Protein AF-A0A9X7BT23-F1 (afdb_monomer_lite)

Structure (mmCIF, N/CA/C/O backbone):
data_AF-A0A9X7BT23-F1
#
_entry.id   AF-A0A9X7BT23-F1
#
loop_
_atom_site.group_PDB
_atom_site.id
_atom_site.type_symbol
_atom_site.label_atom_id
_atom_site.label_alt_id
_atom_site.label_comp_id
_atom_site.label_asym_id
_atom_site.label_entity_id
_atom_site.label_seq_id
_atom_site.pdbx_PDB_ins_code
_atom_site.Cartn_x
_atom_site.Cartn_y
_atom_site.Cartn_z
_atom_site.occupancy
_atom_site.B_iso_or_equiv
_atom_site.auth_seq_id
_atom_site.auth_comp_id
_atom_site.auth_asym_id
_atom_site.auth_atom_id
_atom_site.pdbx_PDB_model_num
ATOM 1 N N . MET A 1 1 ? -4.987 19.592 -14.191 1.00 50.28 1 MET A N 1
ATOM 2 C CA . MET A 1 1 ? -4.268 18.295 -14.163 1.00 50.28 1 MET A CA 1
ATOM 3 C C . MET A 1 1 ? -2.739 18.437 -14.297 1.00 50.28 1 MET A C 1
ATOM 5 O O . MET A 1 1 ? -2.036 17.762 -13.561 1.00 50.28 1 MET A O 1
ATOM 9 N N . SER A 1 2 ? -2.206 19.353 -15.127 1.00 64.88 2 SER A N 1
ATOM 10 C CA . SER A 1 2 ? -0.746 19.572 -15.299 1.00 64.88 2 SER A CA 1
ATOM 11 C C . SER A 1 2 ? 0.026 19.961 -14.020 1.00 64.88 2 SER A C 1
ATOM 13 O O . SER A 1 2 ? 1.156 19.519 -13.836 1.00 64.88 2 SER A O 1
ATOM 15 N N . ASN A 1 3 ? -0.564 20.761 -13.120 1.00 80.50 3 ASN A N 1
ATOM 16 C CA . ASN A 1 3 ? 0.135 21.240 -11.914 1.00 80.50 3 ASN A CA 1
ATOM 17 C C . ASN A 1 3 ? 0.248 20.178 -10.811 1.00 80.50 3 ASN A C 1
ATOM 19 O O . ASN A 1 3 ? 1.280 20.101 -10.156 1.00 80.50 3 ASN A O 1
ATOM 23 N N . ILE A 1 4 ? -0.783 19.340 -10.641 1.00 79.12 4 ILE A N 1
ATOM 24 C CA . ILE A 1 4 ? -0.775 18.242 -9.659 1.00 79.12 4 ILE A CA 1
ATOM 25 C C . ILE A 1 4 ? 0.308 17.233 -10.037 1.00 79.12 4 ILE A C 1
ATOM 27 O O . ILE A 1 4 ? 1.130 16.878 -9.206 1.00 79.12 4 ILE A O 1
ATOM 31 N N . LEU A 1 5 ? 0.371 16.834 -11.312 1.00 81.81 5 LEU A N 1
ATOM 32 C CA . LEU A 1 5 ? 1.382 15.885 -11.776 1.00 81.81 5 LEU A CA 1
ATOM 33 C C . LEU A 1 5 ? 2.809 16.400 -11.537 1.00 81.81 5 LEU A C 1
ATOM 35 O O . LEU A 1 5 ? 3.661 15.638 -11.090 1.00 81.81 5 LEU A O 1
ATOM 39 N N . LYS A 1 6 ? 3.058 17.686 -11.812 1.00 85.44 6 LYS A N 1
ATOM 40 C CA . LYS A 1 6 ? 4.362 18.308 -11.563 1.00 85.44 6 LYS A CA 1
ATOM 41 C C . LYS A 1 6 ? 4.698 18.329 -10.070 1.00 85.44 6 LYS A C 1
ATOM 43 O O . LYS A 1 6 ? 5.781 17.906 -9.699 1.00 85.44 6 LYS A O 1
ATOM 48 N N . MET A 1 7 ? 3.751 18.739 -9.226 1.00 87.94 7 MET A N 1
ATOM 49 C CA . MET A 1 7 ? 3.924 18.739 -7.771 1.00 87.94 7 MET A CA 1
ATOM 50 C C . MET A 1 7 ? 4.276 17.343 -7.244 1.00 87.94 7 MET A C 1
ATOM 52 O O . MET A 1 7 ? 5.243 17.203 -6.510 1.00 87.94 7 MET A O 1
ATOM 56 N N . VAL A 1 8 ? 3.547 16.306 -7.669 1.00 88.75 8 VAL A N 1
ATOM 57 C CA . VAL A 1 8 ? 3.817 14.916 -7.270 1.00 88.75 8 VAL A CA 1
ATOM 58 C C . VAL A 1 8 ? 5.215 14.472 -7.711 1.00 88.75 8 VAL A C 1
ATOM 60 O O . VAL A 1 8 ? 5.953 13.877 -6.928 1.00 88.75 8 VAL A O 1
ATOM 63 N N . GLN A 1 9 ? 5.603 14.781 -8.951 1.00 89.56 9 GLN A N 1
ATOM 64 C CA . GLN A 1 9 ? 6.936 14.464 -9.468 1.00 89.56 9 GLN A CA 1
ATOM 65 C C . GLN A 1 9 ? 8.043 15.162 -8.675 1.00 89.56 9 GLN A C 1
ATOM 67 O O . GLN A 1 9 ? 9.038 14.518 -8.346 1.00 89.56 9 GLN A O 1
ATOM 72 N N . ASP A 1 10 ? 7.857 16.440 -8.344 1.00 89.56 10 ASP A N 1
ATOM 73 C CA . ASP A 1 10 ? 8.813 17.226 -7.566 1.00 89.56 10 ASP A CA 1
ATOM 74 C C . ASP A 1 10 ? 8.913 16.700 -6.122 1.00 89.56 10 ASP A C 1
ATOM 76 O O . ASP A 1 10 ? 10.022 16.521 -5.614 1.00 89.56 10 ASP A O 1
ATOM 80 N N . THR A 1 11 ? 7.785 16.371 -5.476 1.00 90.81 11 THR A N 1
ATOM 81 C CA . THR A 1 11 ? 7.770 15.743 -4.143 1.00 90.81 11 THR A CA 1
ATOM 82 C C . THR A 1 11 ? 8.569 14.448 -4.157 1.00 90.81 11 THR A C 1
ATOM 84 O O . THR A 1 11 ? 9.466 14.270 -3.339 1.00 90.81 11 THR A O 1
ATOM 87 N N . ILE A 1 12 ? 8.304 13.555 -5.108 1.00 92.19 12 ILE A N 1
ATOM 88 C CA . ILE A 1 12 ? 8.973 12.254 -5.178 1.00 92.19 12 ILE A CA 1
ATOM 89 C C . ILE A 1 12 ? 10.462 12.418 -5.484 1.00 92.19 12 ILE A C 1
ATOM 91 O O . ILE A 1 12 ? 11.291 11.813 -4.811 1.00 92.19 12 ILE A O 1
ATOM 95 N N . ALA A 1 13 ? 10.825 13.253 -6.460 1.00 90.50 13 ALA A N 1
ATOM 96 C CA . ALA A 1 13 ? 12.215 13.428 -6.876 1.00 90.50 13 ALA A CA 1
ATOM 97 C C . ALA A 1 13 ? 13.128 13.928 -5.748 1.00 90.50 13 ALA A C 1
ATOM 99 O O . ALA A 1 13 ? 14.296 13.548 -5.710 1.00 90.50 13 ALA A O 1
ATOM 100 N N . ASN A 1 14 ? 12.593 14.742 -4.836 1.00 91.19 14 ASN A N 1
ATOM 101 C CA . ASN A 1 14 ? 13.350 15.328 -3.731 1.00 91.19 14 ASN A CA 1
ATOM 102 C C . ASN A 1 14 ? 13.302 14.500 -2.437 1.00 91.19 14 ASN A C 1
ATOM 104 O O . ASN A 1 14 ? 14.049 14.791 -1.507 1.00 91.19 14 ASN A O 1
ATOM 108 N N . SER A 1 15 ? 12.432 13.489 -2.369 1.00 94.25 15 SER A N 1
ATOM 109 C CA . SER A 1 15 ? 12.099 12.801 -1.114 1.00 94.25 15 SER A CA 1
ATOM 110 C C . SER A 1 15 ? 12.504 11.337 -1.074 1.00 94.25 15 SER A C 1
ATOM 112 O O . SER A 1 15 ? 12.352 10.715 -0.030 1.00 94.25 15 SER A O 1
ATOM 114 N N . ILE A 1 16 ? 12.988 10.756 -2.175 1.00 96.44 16 ILE A N 1
ATOM 115 C CA . ILE A 1 16 ? 13.307 9.325 -2.220 1.00 96.44 16 ILE A CA 1
ATOM 116 C C . ILE A 1 16 ? 14.810 9.063 -2.256 1.00 96.44 16 ILE A C 1
ATOM 118 O O . ILE A 1 16 ? 15.570 9.753 -2.935 1.00 96.44 16 ILE A O 1
ATOM 122 N N . ARG A 1 17 ? 15.228 7.982 -1.596 1.00 96.31 17 ARG A N 1
ATOM 123 C CA . ARG A 1 17 ? 16.512 7.318 -1.840 1.00 96.31 17 ARG A CA 1
ATOM 124 C C . ARG A 1 17 ? 16.258 5.994 -2.540 1.00 96.31 17 ARG A C 1
ATOM 126 O O . ARG A 1 17 ? 15.382 5.239 -2.132 1.00 96.31 17 ARG A O 1
ATOM 133 N N . VAL A 1 18 ? 17.037 5.705 -3.577 1.00 94.88 18 VAL A N 1
ATOM 134 C CA . VAL A 1 18 ? 16.941 4.450 -4.330 1.00 94.88 18 VAL A CA 1
ATOM 135 C C . VAL A 1 18 ? 18.210 3.641 -4.128 1.00 94.88 18 VAL A C 1
ATOM 137 O O . VAL A 1 18 ? 19.308 4.185 -4.242 1.00 94.88 18 VAL A O 1
ATOM 140 N N . GLU A 1 19 ? 18.048 2.352 -3.845 1.00 93.38 19 GLU A N 1
ATOM 141 C CA . GLU A 1 19 ? 19.133 1.382 -3.726 1.00 93.38 19 GLU A CA 1
ATOM 142 C C . GLU A 1 19 ? 18.841 0.159 -4.600 1.00 93.38 19 GLU A C 1
ATOM 144 O O . GLU A 1 19 ? 17.801 -0.488 -4.457 1.00 93.38 19 GLU A O 1
ATOM 149 N N . VAL A 1 20 ? 19.783 -0.205 -5.469 1.00 88.69 20 VAL A N 1
ATOM 150 C CA . VAL A 1 20 ? 19.729 -1.456 -6.237 1.00 88.69 20 VAL A CA 1
ATOM 151 C C . VAL A 1 20 ? 20.525 -2.527 -5.495 1.00 88.69 20 VAL A C 1
ATOM 153 O O . VAL A 1 20 ? 21.734 -2.392 -5.301 1.00 88.69 20 VAL A O 1
ATOM 156 N N . LYS A 1 21 ? 19.859 -3.597 -5.053 1.00 88.38 21 LYS A N 1
ATOM 157 C CA . LYS A 1 21 ? 20.527 -4.743 -4.419 1.00 88.38 21 LYS A CA 1
ATOM 158 C C . LYS A 1 21 ? 21.040 -5.722 -5.470 1.00 88.38 21 LYS A C 1
ATOM 160 O O . LYS A 1 21 ? 20.603 -5.732 -6.622 1.00 88.38 21 LYS A O 1
ATOM 165 N N . SER A 1 22 ? 21.959 -6.585 -5.041 1.00 84.44 22 SER A N 1
ATOM 166 C CA . SER A 1 22 ? 22.461 -7.677 -5.868 1.00 84.44 22 SER A CA 1
ATOM 167 C C . SER A 1 22 ? 21.312 -8.556 -6.383 1.00 84.44 22 SER A C 1
ATOM 169 O O . SER A 1 22 ? 20.337 -8.774 -5.655 1.00 84.44 22 SER A O 1
ATOM 171 N N . PRO A 1 23 ? 21.413 -9.081 -7.616 1.00 83.44 23 PRO A N 1
ATOM 172 C CA . PRO A 1 23 ? 20.347 -9.885 -8.191 1.00 83.44 23 PRO A CA 1
ATOM 173 C C . PRO A 1 23 ? 20.098 -11.161 -7.383 1.00 83.44 23 PRO A C 1
ATOM 175 O O . PRO A 1 23 ? 21.039 -11.814 -6.933 1.00 83.44 23 PRO A O 1
ATOM 178 N N . ILE A 1 24 ? 18.832 -11.552 -7.261 1.00 83.06 24 ILE A N 1
ATOM 179 C CA . ILE A 1 24 ? 18.401 -12.784 -6.596 1.00 83.06 24 ILE A CA 1
ATOM 180 C C . ILE A 1 24 ? 17.751 -13.728 -7.607 1.00 83.06 24 ILE A C 1
ATOM 182 O O . ILE A 1 24 ? 16.948 -13.309 -8.441 1.00 83.06 24 ILE A O 1
ATOM 186 N N . ASN A 1 25 ? 18.059 -15.020 -7.521 1.00 80.94 25 ASN A N 1
ATOM 187 C CA . ASN A 1 25 ? 17.392 -16.043 -8.323 1.00 80.94 25 ASN A CA 1
ATOM 188 C C . ASN A 1 25 ? 16.198 -16.603 -7.552 1.00 80.94 25 ASN A C 1
ATOM 190 O O . ASN A 1 25 ? 16.359 -17.185 -6.480 1.00 80.94 25 ASN A O 1
ATOM 194 N N . LYS A 1 26 ? 14.990 -16.440 -8.098 1.00 75.19 26 LYS A N 1
ATOM 195 C CA . LYS A 1 26 ? 13.755 -16.962 -7.500 1.00 75.19 26 LYS A CA 1
ATOM 196 C C . LYS A 1 26 ? 12.854 -17.537 -8.583 1.00 75.19 26 LYS A C 1
ATOM 198 O O . LYS A 1 26 ? 12.515 -16.844 -9.539 1.00 75.19 26 LYS A O 1
ATOM 203 N N . ASN A 1 27 ? 12.436 -18.791 -8.412 1.00 75.81 27 ASN A N 1
ATOM 204 C CA . ASN A 1 27 ? 11.601 -19.528 -9.371 1.00 75.81 27 ASN A CA 1
ATOM 205 C C . ASN A 1 27 ? 12.205 -19.563 -10.789 1.00 75.81 27 ASN A C 1
ATOM 207 O O . ASN A 1 27 ? 11.504 -19.323 -11.769 1.00 75.81 27 ASN A O 1
ATOM 211 N N . GLY A 1 28 ? 13.521 -19.785 -10.887 1.00 73.38 28 GLY A N 1
ATOM 212 C CA . GLY A 1 28 ? 14.238 -19.850 -12.167 1.00 73.38 28 GLY A CA 1
ATOM 213 C C . GLY A 1 28 ? 14.401 -18.510 -12.891 1.00 73.38 28 GLY A C 1
ATOM 214 O O . GLY A 1 28 ? 14.890 -18.496 -14.013 1.00 73.38 28 GLY A O 1
ATOM 215 N N . LYS A 1 29 ? 14.007 -17.388 -12.272 1.00 74.56 29 LYS A N 1
ATOM 216 C CA . LYS A 1 29 ? 14.138 -16.046 -12.846 1.00 74.56 29 LYS A CA 1
ATOM 217 C C . LYS A 1 29 ? 15.048 -15.173 -11.993 1.00 74.56 29 LYS A C 1
ATOM 219 O O . LYS A 1 29 ? 14.913 -15.145 -10.765 1.00 74.56 29 LYS A O 1
ATOM 224 N N . GLN A 1 30 ? 15.932 -14.434 -12.657 1.00 77.69 30 GLN A N 1
ATOM 225 C CA . GLN A 1 30 ? 16.786 -13.439 -12.024 1.00 77.69 30 GLN A CA 1
ATOM 226 C C . GLN A 1 30 ? 15.988 -12.153 -11.786 1.00 77.69 30 GLN A C 1
ATOM 228 O O . GLN A 1 30 ? 15.385 -11.594 -12.706 1.00 77.69 30 GLN A O 1
ATOM 233 N N . ARG A 1 31 ? 15.964 -11.707 -10.532 1.00 82.06 31 ARG A N 1
ATOM 234 C CA . ARG A 1 31 ? 15.261 -10.509 -10.065 1.00 82.06 31 ARG A CA 1
ATOM 235 C C . ARG A 1 31 ? 16.258 -9.508 -9.513 1.00 82.06 31 ARG A C 1
ATOM 237 O O . ARG A 1 31 ? 17.233 -9.914 -8.892 1.00 82.06 31 ARG A O 1
ATOM 244 N N . TYR A 1 32 ? 15.986 -8.223 -9.685 1.00 84.38 32 TYR A N 1
ATOM 245 C CA . TYR A 1 32 ? 16.864 -7.142 -9.235 1.00 84.38 32 TYR A CA 1
ATOM 246 C C . TYR A 1 32 ? 16.120 -6.298 -8.204 1.00 84.38 32 TYR A C 1
ATOM 248 O O . TYR A 1 32 ? 15.339 -5.442 -8.604 1.00 84.38 32 TYR A O 1
ATOM 256 N N . PRO A 1 33 ? 16.285 -6.538 -6.895 1.00 89.12 33 PRO A N 1
ATOM 257 C CA . PRO A 1 33 ? 15.543 -5.781 -5.896 1.00 89.12 33 PRO A CA 1
ATOM 258 C C . PRO A 1 33 ? 15.925 -4.297 -5.947 1.00 89.12 33 PRO A C 1
ATOM 260 O O . PRO A 1 33 ? 17.093 -3.946 -5.776 1.00 89.12 33 PRO A O 1
ATOM 263 N N . VAL A 1 34 ? 14.936 -3.436 -6.177 1.00 90.31 34 VAL A N 1
ATOM 264 C CA . VAL A 1 34 ? 15.069 -1.975 -6.143 1.00 90.31 34 VAL A CA 1
ATOM 265 C C . VAL A 1 34 ? 14.309 -1.476 -4.924 1.00 90.31 34 VAL A C 1
ATOM 267 O O . VAL A 1 34 ? 13.083 -1.572 -4.875 1.00 90.31 34 VAL A O 1
ATOM 270 N N . ILE A 1 35 ? 15.041 -0.971 -3.937 1.00 94.12 35 ILE A N 1
ATOM 271 C CA . ILE A 1 35 ? 14.491 -0.419 -2.699 1.00 94.12 35 ILE A CA 1
ATOM 272 C C . ILE A 1 35 ? 14.337 1.087 -2.867 1.00 94.12 35 ILE A C 1
ATOM 274 O O . ILE A 1 35 ? 15.275 1.763 -3.288 1.00 94.12 35 ILE A O 1
ATOM 278 N N . VAL A 1 36 ? 13.159 1.605 -2.531 1.00 95.69 36 VAL A N 1
ATOM 279 C CA . VAL A 1 36 ? 12.832 3.029 -2.591 1.00 95.69 36 VAL A CA 1
ATOM 280 C C . VAL A 1 36 ? 12.399 3.476 -1.207 1.00 95.69 36 VAL A C 1
ATOM 282 O O . VAL A 1 36 ? 11.316 3.118 -0.749 1.00 95.69 36 VAL A O 1
ATOM 285 N N . THR A 1 37 ? 13.267 4.224 -0.539 1.00 97.69 37 THR A N 1
ATOM 286 C CA . THR A 1 37 ? 13.081 4.703 0.831 1.00 97.69 37 THR A CA 1
ATOM 287 C C . THR A 1 37 ? 12.584 6.137 0.830 1.00 97.69 37 THR A C 1
ATOM 289 O O . THR A 1 37 ? 13.130 6.978 0.116 1.00 97.69 37 THR A O 1
ATOM 292 N N . ASP A 1 38 ? 11.584 6.417 1.657 1.00 97.62 38 ASP A N 1
ATOM 293 C CA . ASP A 1 38 ? 11.143 7.771 1.954 1.00 97.62 38 ASP A CA 1
ATOM 294 C C . ASP A 1 38 ? 12.120 8.466 2.917 1.00 97.62 38 ASP A C 1
ATOM 296 O O . ASP A 1 38 ? 12.329 8.031 4.050 1.00 97.62 38 ASP A O 1
ATOM 300 N N . MET A 1 39 ? 12.711 9.561 2.449 1.00 96.31 39 MET A N 1
ATOM 301 C CA . MET A 1 39 ? 13.640 10.431 3.168 1.00 96.31 39 MET A CA 1
ATOM 302 C C . MET A 1 39 ? 13.015 11.793 3.515 1.00 96.31 39 MET A C 1
ATOM 304 O O . MET A 1 39 ? 13.701 12.651 4.073 1.00 96.31 39 MET A O 1
ATOM 308 N N . SER A 1 40 ? 11.743 12.024 3.174 1.00 94.25 40 SER A N 1
ATOM 309 C CA . SER A 1 40 ? 11.039 13.262 3.520 1.00 94.25 40 SER A CA 1
ATOM 310 C C . SER A 1 40 ? 10.844 13.396 5.036 1.00 94.25 40 SER A C 1
ATOM 312 O O . SER A 1 40 ? 10.817 12.393 5.759 1.00 94.25 40 SER A O 1
ATOM 314 N N . PRO A 1 41 ? 10.648 14.623 5.550 1.00 92.88 41 PRO A N 1
ATOM 315 C CA . PRO A 1 41 ? 10.188 14.852 6.917 1.00 92.88 41 PRO A CA 1
ATOM 316 C C . PRO A 1 41 ? 8.672 14.582 7.046 1.00 92.88 41 PRO A C 1
ATOM 318 O O . PRO A 1 41 ? 7.917 15.455 7.466 1.00 92.88 41 PRO A O 1
ATOM 321 N N . SER A 1 42 ? 8.218 13.388 6.649 1.00 94.50 42 SER A N 1
ATOM 322 C CA . SER A 1 42 ? 6.8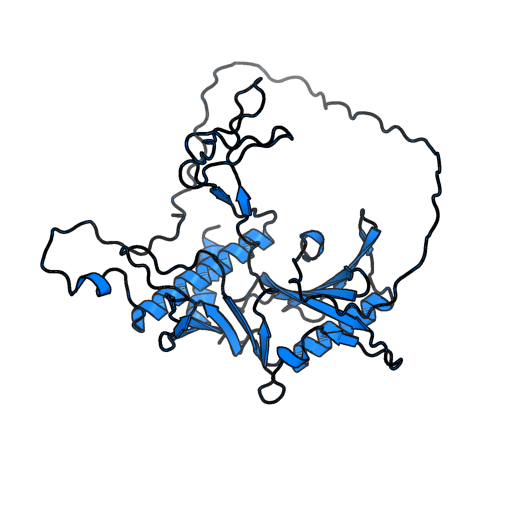05 12.978 6.644 1.00 94.50 42 SER A CA 1
ATOM 323 C C . SER A 1 42 ? 6.502 11.895 7.690 1.00 94.50 42 SER A C 1
ATOM 325 O O . SER A 1 42 ? 7.399 11.356 8.350 1.00 94.50 42 SER A O 1
ATOM 327 N N . PHE A 1 43 ? 5.225 11.537 7.839 1.00 94.56 43 PHE A N 1
ATOM 328 C CA . PHE A 1 43 ? 4.797 10.393 8.649 1.00 94.56 43 PHE A CA 1
ATOM 329 C C . PHE A 1 43 ? 5.472 9.080 8.221 1.00 94.56 43 PHE A C 1
ATOM 331 O O . PHE A 1 43 ? 5.861 8.280 9.070 1.00 94.56 43 PHE A O 1
ATOM 338 N N . THR A 1 44 ? 5.683 8.886 6.919 1.00 96.56 44 THR A N 1
ATOM 339 C CA . THR A 1 44 ? 6.288 7.670 6.360 1.00 96.56 44 THR A CA 1
ATOM 340 C C . THR A 1 44 ? 7.812 7.733 6.277 1.00 96.56 44 THR A C 1
ATOM 342 O O . THR A 1 44 ? 8.427 6.861 5.670 1.00 96.56 44 THR A O 1
ATOM 345 N N . SER A 1 45 ? 8.450 8.728 6.901 1.00 96.38 45 SER A N 1
ATOM 346 C CA . SER A 1 45 ? 9.908 8.848 6.900 1.00 96.38 45 SER A CA 1
ATOM 347 C C . SER A 1 45 ? 10.578 7.566 7.410 1.00 96.38 45 SER A C 1
ATOM 349 O O . SER A 1 45 ? 10.240 7.055 8.488 1.00 96.38 45 SER A O 1
ATOM 351 N N . GLY A 1 46 ? 11.520 7.046 6.621 1.00 95.75 46 GLY A N 1
ATOM 352 C CA . GLY A 1 46 ? 12.225 5.787 6.855 1.00 95.75 46 GLY A CA 1
ATOM 353 C C . GLY A 1 46 ? 11.512 4.538 6.327 1.00 95.75 46 GLY A C 1
ATOM 354 O O . GLY A 1 46 ? 12.119 3.468 6.302 1.00 95.75 46 GLY A O 1
ATOM 355 N N . TRP A 1 47 ? 10.257 4.643 5.880 1.00 97.56 47 TRP A N 1
ATOM 356 C CA . TRP A 1 47 ? 9.563 3.534 5.226 1.00 97.56 47 TRP A CA 1
ATOM 357 C C . TRP A 1 47 ? 10.178 3.283 3.854 1.00 97.56 47 TRP A C 1
ATOM 359 O O . TRP A 1 47 ? 10.712 4.195 3.218 1.00 97.56 47 TRP A O 1
ATOM 369 N N . PHE A 1 48 ? 10.075 2.056 3.357 1.00 96.81 48 PHE A N 1
ATOM 370 C CA . PHE A 1 48 ? 10.518 1.761 2.002 1.00 96.81 48 PHE A CA 1
ATOM 371 C C . PHE A 1 48 ? 9.639 0.744 1.297 1.00 96.81 48 PHE A C 1
ATOM 373 O O . PHE A 1 48 ? 9.142 -0.203 1.901 1.00 96.81 48 PHE A O 1
ATOM 380 N N . VAL A 1 49 ? 9.500 0.922 -0.013 1.00 94.69 49 VAL A N 1
ATOM 381 C CA . VAL A 1 49 ? 8.904 -0.075 -0.902 1.00 94.69 49 VAL A CA 1
ATOM 382 C C . VAL A 1 49 ? 10.001 -0.793 -1.678 1.00 94.69 49 VAL A C 1
ATOM 384 O O . VAL A 1 49 ? 11.029 -0.202 -2.013 1.00 94.69 49 VAL A O 1
ATOM 387 N N . GLN A 1 50 ? 9.792 -2.070 -1.977 1.00 92.12 50 GLN A N 1
ATOM 388 C CA . GLN A 1 50 ? 10.693 -2.858 -2.809 1.00 92.12 50 GLN A CA 1
ATOM 389 C C . GLN A 1 50 ? 9.988 -3.302 -4.088 1.00 92.12 50 GLN A C 1
ATOM 391 O O . GLN A 1 50 ? 8.946 -3.962 -4.059 1.00 92.12 50 GLN A O 1
ATOM 396 N N . TYR A 1 51 ? 10.613 -2.997 -5.220 1.00 88.00 51 TYR A N 1
ATOM 397 C CA . TYR A 1 51 ? 10.269 -3.546 -6.525 1.00 88.00 51 TYR A CA 1
ATOM 398 C C . TYR A 1 51 ? 11.206 -4.712 -6.849 1.00 88.00 51 TYR A C 1
ATOM 400 O O . TYR A 1 51 ? 12.387 -4.675 -6.509 1.00 88.00 51 TYR A O 1
ATOM 408 N N . ASN A 1 52 ? 10.701 -5.746 -7.525 1.00 84.88 52 ASN A N 1
ATOM 409 C CA . ASN A 1 52 ? 11.496 -6.910 -7.935 1.00 84.88 52 ASN A CA 1
ATOM 410 C C . ASN A 1 52 ? 11.431 -7.144 -9.455 1.00 84.88 52 ASN A C 1
ATOM 412 O O . ASN A 1 52 ? 10.971 -8.213 -9.879 1.00 84.88 52 ASN A O 1
ATOM 416 N N . PRO A 1 53 ? 11.891 -6.179 -10.279 1.00 78.62 53 PRO A N 1
ATOM 417 C CA . PRO A 1 53 ? 11.981 -6.337 -11.728 1.00 78.62 53 PRO A CA 1
ATOM 418 C C . PRO A 1 53 ? 12.725 -7.621 -12.109 1.00 78.62 53 PRO A C 1
ATOM 420 O O . PRO A 1 53 ? 13.696 -8.022 -11.463 1.00 78.62 53 PRO A O 1
ATOM 423 N N . VAL A 1 54 ? 12.265 -8.257 -13.182 1.00 73.88 54 VAL A N 1
ATOM 424 C CA . VAL A 1 54 ? 12.791 -9.522 -13.707 1.00 73.88 54 VAL A CA 1
ATOM 425 C C . VAL A 1 54 ? 13.523 -9.260 -15.022 1.00 73.88 54 VAL A C 1
ATOM 427 O O . VAL A 1 54 ? 13.005 -8.524 -15.860 1.00 73.88 54 VAL A O 1
ATOM 430 N N . ALA A 1 55 ? 14.686 -9.883 -15.234 1.00 61.38 55 ALA A N 1
ATOM 431 C CA . ALA A 1 55 ? 15.301 -9.930 -16.564 1.00 61.38 55 ALA A CA 1
ATOM 432 C C . ALA A 1 55 ? 14.441 -10.792 -17.507 1.00 61.38 55 ALA A C 1
ATOM 434 O O . ALA A 1 55 ? 14.154 -11.946 -17.193 1.00 61.38 55 ALA A O 1
ATOM 435 N N . MET A 1 56 ? 14.002 -10.231 -18.637 1.00 59.81 56 MET A N 1
ATOM 436 C CA . MET A 1 56 ? 13.324 -10.989 -19.696 1.00 59.81 56 MET A CA 1
ATOM 437 C C . MET A 1 56 ? 14.320 -11.484 -20.749 1.00 59.81 56 MET A C 1
ATOM 439 O O . MET A 1 56 ? 15.291 -10.796 -21.055 1.00 59.81 56 MET A O 1
ATOM 443 N N . ASP A 1 57 ? 14.011 -12.628 -21.362 1.00 50.84 57 ASP A N 1
ATOM 444 C CA . ASP A 1 57 ? 14.837 -13.281 -22.389 1.00 50.84 57 ASP A CA 1
ATOM 445 C C . ASP A 1 57 ? 14.775 -12.601 -23.778 1.00 50.84 57 ASP A C 1
ATOM 447 O O . ASP A 1 57 ? 15.547 -12.941 -24.668 1.00 50.84 57 ASP A O 1
ATOM 451 N N . ASN A 1 58 ? 13.864 -11.643 -24.003 1.00 51.00 58 ASN A N 1
ATOM 452 C CA . ASN A 1 58 ? 13.513 -11.123 -25.338 1.00 51.00 58 ASN A CA 1
ATOM 453 C C . ASN A 1 58 ? 13.704 -9.600 -25.519 1.00 51.00 58 ASN A C 1
ATOM 455 O O . ASN A 1 58 ? 13.056 -8.979 -26.363 1.00 51.00 58 ASN A O 1
ATOM 459 N N . GLY A 1 59 ? 14.581 -8.974 -24.730 1.00 47.00 59 GLY A N 1
ATOM 460 C CA . GLY A 1 59 ? 15.043 -7.601 -24.983 1.00 47.00 59 GLY A CA 1
ATOM 461 C C . GLY A 1 59 ? 14.034 -6.473 -24.720 1.00 47.00 59 GLY A C 1
ATOM 462 O O . GLY A 1 59 ? 14.380 -5.311 -24.929 1.00 47.00 59 GLY A O 1
ATOM 463 N N . THR A 1 60 ? 12.820 -6.751 -24.221 1.00 48.22 60 THR A N 1
ATOM 464 C CA . THR A 1 60 ? 11.834 -5.697 -23.910 1.00 48.22 60 THR A CA 1
ATOM 465 C C . THR A 1 60 ? 11.169 -5.877 -22.537 1.00 48.22 60 THR A C 1
ATOM 467 O O . THR A 1 60 ? 10.401 -6.802 -22.322 1.00 48.22 60 THR A O 1
ATOM 470 N N . ARG A 1 61 ? 11.433 -4.891 -21.661 1.00 53.44 61 ARG A N 1
ATOM 471 C CA . ARG A 1 61 ? 10.904 -4.570 -20.310 1.00 53.44 61 ARG A CA 1
ATOM 472 C C . ARG A 1 61 ? 11.180 -5.504 -19.117 1.00 53.44 61 ARG A C 1
ATOM 474 O O . ARG A 1 61 ? 10.731 -6.635 -19.022 1.00 53.44 61 ARG A O 1
ATOM 481 N N . LEU A 1 62 ? 11.795 -4.870 -18.114 1.00 56.19 62 LEU A N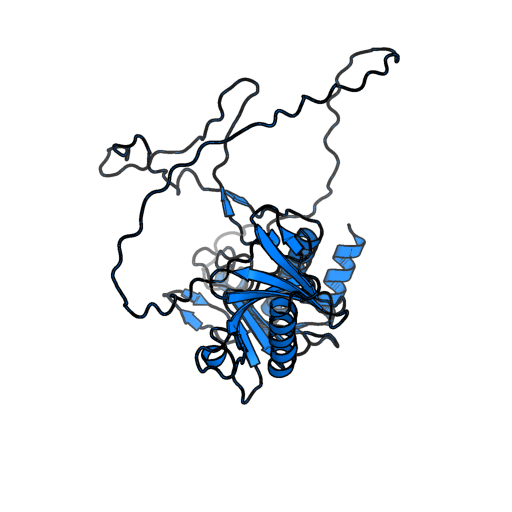 1
ATOM 482 C CA . LEU A 1 62 ? 12.070 -5.301 -16.741 1.00 56.19 62 LEU A CA 1
ATOM 483 C C . LEU A 1 62 ? 10.823 -5.258 -15.835 1.00 56.19 62 LEU A C 1
ATOM 485 O O . LEU A 1 62 ? 10.798 -4.515 -14.854 1.00 56.19 62 LEU A O 1
ATOM 489 N N . TYR A 1 63 ? 9.763 -5.997 -16.160 1.00 54.62 63 TYR A N 1
ATOM 490 C CA . TYR A 1 63 ? 8.547 -5.964 -15.343 1.00 54.62 63 TYR A CA 1
ATOM 491 C C . TYR A 1 63 ? 7.993 -7.365 -15.069 1.00 54.62 63 TYR A C 1
ATOM 493 O O . TYR A 1 63 ? 7.664 -8.094 -16.005 1.00 54.62 63 TYR A O 1
ATOM 501 N N . ASP A 1 64 ? 7.897 -7.761 -13.793 1.00 42.97 64 ASP A N 1
ATOM 502 C CA . ASP A 1 64 ? 6.993 -8.851 -13.421 1.00 42.97 64 ASP A CA 1
ATOM 503 C C . ASP A 1 64 ? 5.573 -8.278 -13.426 1.00 42.97 64 ASP A C 1
ATOM 505 O O . ASP A 1 64 ? 5.370 -7.155 -13.009 1.00 42.97 64 ASP A O 1
ATOM 509 N N . GLY A 1 65 ? 4.594 -8.953 -14.025 1.00 41.09 65 GLY A N 1
ATOM 510 C CA . GLY A 1 65 ? 3.320 -8.333 -14.431 1.00 41.09 65 GLY A CA 1
ATOM 511 C C . GLY A 1 65 ? 2.449 -7.650 -13.354 1.00 41.09 65 GLY A C 1
ATOM 512 O O . GLY A 1 65 ? 1.341 -7.239 -13.684 1.00 41.09 65 GLY A O 1
ATOM 513 N N . SER A 1 66 ? 2.881 -7.525 -12.097 1.00 50.41 66 SER A N 1
ATOM 514 C CA . SER A 1 66 ? 2.210 -6.729 -11.064 1.00 50.41 66 SER A CA 1
ATOM 515 C C . SER A 1 66 ? 2.676 -5.284 -11.134 1.00 50.41 66 SER A C 1
ATOM 517 O O . SER A 1 66 ? 3.774 -5.006 -10.679 1.00 50.41 66 SER A O 1
ATOM 519 N N . GLU A 1 67 ? 1.882 -4.369 -11.705 1.00 61.28 67 GLU A N 1
ATOM 520 C CA . GLU A 1 67 ? 2.168 -2.919 -11.872 1.00 61.28 67 GLU A CA 1
ATOM 521 C C . GLU A 1 67 ? 2.330 -2.110 -10.564 1.00 61.28 67 GLU A C 1
ATOM 523 O O . GLU A 1 67 ? 2.173 -0.893 -10.560 1.00 61.28 67 GLU A O 1
ATOM 528 N N . SER A 1 68 ? 2.664 -2.793 -9.467 1.00 72.00 68 SER A N 1
ATOM 529 C CA . SER A 1 68 ? 2.797 -2.291 -8.106 1.00 72.00 68 SER A CA 1
ATOM 530 C C . SER A 1 68 ? 4.104 -2.760 -7.454 1.00 72.00 68 SER A C 1
ATOM 532 O O . SER A 1 68 ? 4.798 -3.655 -7.945 1.00 72.00 68 SER A O 1
ATOM 534 N N . PHE A 1 69 ? 4.438 -2.178 -6.302 1.00 85.06 69 PHE A N 1
ATOM 535 C CA . PHE A 1 69 ? 5.523 -2.684 -5.458 1.00 85.06 69 PHE A CA 1
ATOM 536 C C . PHE A 1 69 ? 5.212 -4.100 -4.937 1.00 85.06 69 PHE A C 1
ATOM 538 O O . PHE A 1 69 ? 4.053 -4.510 -4.852 1.00 85.06 69 PHE A O 1
ATOM 545 N N . SER A 1 70 ? 6.254 -4.867 -4.604 1.00 84.56 70 SER A N 1
ATOM 546 C CA . SER A 1 70 ? 6.112 -6.242 -4.099 1.00 84.56 70 SER A CA 1
ATOM 547 C C . SER A 1 70 ? 6.078 -6.328 -2.576 1.00 84.56 70 SER A C 1
ATOM 549 O O . SER A 1 70 ? 5.645 -7.336 -2.025 1.00 84.56 70 SER A O 1
ATOM 551 N N . GLU A 1 71 ? 6.645 -5.334 -1.902 1.00 90.44 71 GLU A N 1
ATOM 552 C CA . GLU A 1 71 ? 6.815 -5.321 -0.457 1.00 90.44 71 GLU A CA 1
ATOM 553 C C . GLU A 1 71 ? 6.911 -3.881 0.044 1.00 90.44 71 GLU A C 1
ATOM 555 O O . GLU A 1 71 ? 7.489 -3.025 -0.628 1.00 90.44 71 GLU A O 1
ATOM 560 N N . LEU A 1 72 ? 6.359 -3.642 1.226 1.00 94.88 72 LEU A N 1
ATOM 561 C CA . LEU A 1 72 ? 6.447 -2.416 1.998 1.00 94.88 72 LEU A CA 1
ATOM 562 C C . LEU A 1 72 ? 7.064 -2.742 3.360 1.00 94.88 72 LEU A C 1
ATOM 564 O O . LEU A 1 72 ? 6.647 -3.681 4.033 1.00 94.88 72 LEU A O 1
ATOM 568 N N . ASN A 1 73 ? 8.021 -1.931 3.787 1.00 96.69 73 ASN A N 1
ATOM 569 C CA . ASN A 1 73 ? 8.578 -1.968 5.128 1.00 96.69 73 ASN A CA 1
ATOM 570 C C . ASN A 1 73 ? 8.252 -0.659 5.844 1.00 96.69 73 ASN A C 1
ATOM 572 O O . ASN A 1 73 ? 8.566 0.430 5.360 1.00 96.69 73 ASN A O 1
ATOM 576 N N . ILE A 1 74 ? 7.607 -0.796 6.996 1.00 96.88 74 ILE A N 1
ATOM 577 C CA . ILE A 1 74 ? 7.118 0.280 7.848 1.00 96.88 74 ILE A CA 1
ATOM 578 C C . ILE A 1 74 ? 8.083 0.420 9.017 1.00 96.88 74 ILE A C 1
ATOM 580 O O . ILE A 1 74 ? 8.154 -0.467 9.866 1.00 96.88 74 ILE A O 1
ATOM 584 N N . ALA A 1 75 ? 8.821 1.525 9.060 1.00 95.75 75 ALA A N 1
ATOM 585 C CA . ALA A 1 75 ? 9.657 1.868 10.205 1.00 95.75 75 ALA A CA 1
ATOM 586 C C . ALA A 1 75 ? 8.807 2.460 11.340 1.00 95.75 75 ALA A C 1
ATOM 588 O O . ALA A 1 75 ? 7.780 3.092 11.073 1.00 95.75 75 ALA A O 1
ATOM 589 N N . ARG A 1 76 ? 9.279 2.318 12.587 1.00 93.62 76 ARG A N 1
ATOM 590 C CA . ARG A 1 76 ? 8.606 2.811 13.806 1.00 93.62 76 ARG A CA 1
ATOM 591 C C . ARG A 1 76 ? 7.203 2.219 13.973 1.00 93.62 76 ARG A C 1
ATOM 593 O O . ARG A 1 76 ? 6.235 2.921 14.270 1.00 93.62 76 ARG A O 1
ATOM 600 N N . PHE A 1 77 ? 7.071 0.918 13.710 1.00 95.12 77 PHE A N 1
ATOM 601 C CA . PHE A 1 77 ? 5.764 0.264 13.684 1.00 95.12 77 PHE A CA 1
ATOM 602 C C . PHE A 1 77 ? 5.066 0.256 15.049 1.00 95.12 77 PHE A C 1
ATOM 604 O O . PHE A 1 77 ? 3.838 0.291 15.087 1.00 95.12 77 PHE A O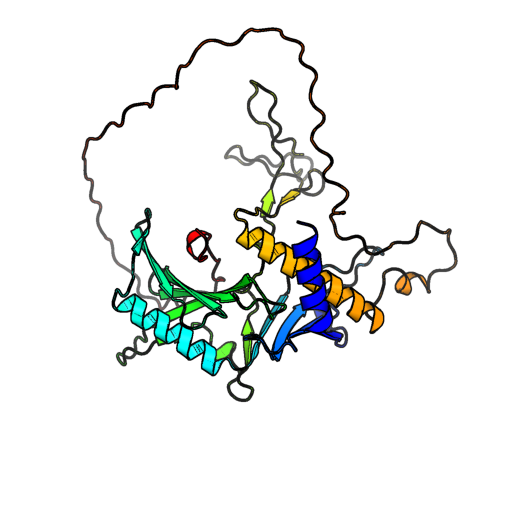 1
ATOM 611 N N . SER A 1 78 ? 5.809 0.274 16.158 1.00 92.69 78 SER A N 1
ATOM 612 C CA . SER A 1 78 ? 5.246 0.372 17.510 1.00 92.69 78 SER A CA 1
ATOM 613 C C . SER A 1 78 ? 4.287 1.561 17.679 1.00 92.69 78 SER A C 1
ATOM 615 O O . SER A 1 78 ? 3.213 1.411 18.266 1.00 92.69 78 SER A O 1
ATOM 617 N N . GLU A 1 79 ? 4.630 2.726 17.120 1.00 90.88 79 GLU A N 1
ATOM 618 C CA . GLU A 1 79 ? 3.787 3.926 17.147 1.00 90.88 79 GLU A CA 1
ATOM 619 C C . GLU A 1 79 ? 2.500 3.703 16.347 1.00 90.88 79 GLU A C 1
ATOM 621 O O . GLU A 1 79 ? 1.398 3.944 16.847 1.00 90.88 79 GLU A O 1
ATOM 626 N N . LEU A 1 80 ? 2.627 3.172 15.126 1.00 92.69 80 LEU A N 1
ATOM 627 C CA . LEU A 1 80 ? 1.485 2.876 14.264 1.00 92.69 80 LEU A CA 1
ATOM 628 C C . LEU A 1 80 ? 0.549 1.839 14.899 1.00 92.69 80 LEU A C 1
ATOM 630 O O . LEU A 1 80 ? -0.669 2.015 14.887 1.00 92.69 80 LEU A O 1
ATOM 634 N N . GLN A 1 81 ? 1.101 0.781 15.493 1.00 93.19 81 GLN A N 1
ATOM 635 C CA . GLN A 1 81 ? 0.327 -0.261 16.157 1.00 93.19 81 GLN A CA 1
ATOM 636 C C . GLN A 1 81 ? -0.591 0.311 17.241 1.00 93.19 81 GLN A C 1
ATOM 638 O O . GLN A 1 81 ? -1.744 -0.114 17.340 1.00 93.19 81 GLN A O 1
ATOM 643 N N . ASN A 1 82 ? -0.116 1.278 18.031 1.00 91.69 82 ASN A N 1
ATOM 644 C CA . ASN A 1 82 ? -0.933 1.898 19.073 1.00 91.69 82 ASN A CA 1
ATOM 645 C C . ASN A 1 82 ? -2.153 2.611 18.480 1.00 91.69 82 ASN A C 1
ATOM 647 O O . ASN A 1 82 ? -3.259 2.447 18.998 1.00 91.69 82 ASN A O 1
ATOM 651 N N . PHE A 1 83 ? -1.992 3.336 17.369 1.00 94.31 83 PHE A N 1
ATOM 652 C CA . PHE A 1 83 ? -3.118 3.964 16.673 1.00 94.31 83 PHE A CA 1
ATOM 653 C C . PHE A 1 83 ? -4.113 2.930 16.134 1.00 94.31 83 PHE A C 1
ATOM 655 O O . PHE A 1 83 ? -5.319 3.081 16.327 1.00 94.31 83 PHE A O 1
ATOM 662 N N . LEU A 1 84 ? -3.616 1.855 15.515 1.00 94.56 84 LEU A N 1
ATOM 663 C CA . LEU A 1 84 ? -4.443 0.782 14.955 1.00 94.56 84 LEU A CA 1
ATOM 664 C C . LEU A 1 84 ? -5.287 0.084 16.034 1.00 94.56 84 LEU A C 1
ATOM 666 O O . LEU A 1 84 ? -6.498 -0.077 15.879 1.00 94.56 84 LEU A O 1
ATOM 670 N N . VAL A 1 85 ? -4.660 -0.300 17.148 1.00 92.31 85 VAL A N 1
ATOM 671 C CA . VAL A 1 85 ? -5.339 -0.969 18.267 1.00 92.31 85 VAL A CA 1
ATOM 672 C C . VAL A 1 85 ? -6.329 -0.030 18.957 1.00 92.31 85 VAL A C 1
ATOM 674 O O . VAL A 1 85 ? -7.446 -0.438 19.271 1.00 92.31 85 VAL A O 1
ATOM 677 N N . THR A 1 86 ? -5.960 1.237 19.141 1.00 92.06 86 THR A N 1
ATOM 678 C CA . THR A 1 86 ? -6.840 2.245 19.747 1.00 92.06 86 THR A CA 1
ATOM 679 C C . THR A 1 86 ? -8.085 2.490 18.891 1.00 92.06 86 THR A C 1
ATOM 681 O O . THR A 1 86 ? -9.193 2.565 19.418 1.00 92.06 86 THR A O 1
ATOM 684 N N . ALA A 1 87 ? -7.933 2.547 17.566 1.00 93.56 87 ALA A N 1
ATOM 685 C CA . ALA A 1 87 ? -9.057 2.663 16.641 1.00 93.56 87 ALA A CA 1
ATOM 686 C C . ALA A 1 87 ? -10.006 1.455 16.728 1.00 93.56 87 ALA A C 1
ATOM 688 O O . ALA A 1 87 ? -11.222 1.635 16.796 1.00 93.56 87 ALA A O 1
ATOM 689 N N . ALA A 1 88 ? -9.471 0.231 16.796 1.00 92.56 88 ALA A N 1
ATOM 690 C CA . ALA A 1 88 ? -10.288 -0.967 17.001 1.00 92.56 88 ALA A CA 1
ATOM 691 C C . ALA A 1 88 ? -11.012 -0.962 18.355 1.00 92.56 88 ALA A C 1
ATOM 693 O O . ALA A 1 88 ? -12.182 -1.340 18.426 1.00 92.56 88 ALA A O 1
ATOM 694 N N . TYR A 1 89 ? -10.354 -0.482 19.414 1.00 91.75 89 TYR A N 1
ATOM 695 C CA . TYR A 1 89 ? -10.987 -0.311 20.717 1.00 91.75 89 TYR A CA 1
ATOM 696 C C . TYR A 1 89 ? -12.175 0.658 20.635 1.00 91.75 89 TYR A C 1
ATOM 698 O O . TYR A 1 89 ? -13.289 0.262 20.970 1.00 91.75 89 TYR A O 1
ATOM 706 N N . TYR A 1 90 ? -11.994 1.882 20.130 1.00 92.50 90 TYR A N 1
ATOM 707 C CA . TYR A 1 90 ? -13.093 2.852 20.018 1.00 92.50 90 TYR A CA 1
ATOM 708 C C . TYR A 1 90 ? -14.247 2.354 19.145 1.00 92.50 90 TYR A C 1
ATOM 710 O O . TYR A 1 90 ? -15.413 2.550 19.499 1.00 92.50 90 TYR A O 1
ATOM 718 N N . PHE A 1 91 ? -13.928 1.646 18.062 1.00 93.88 91 PHE A N 1
ATOM 719 C CA . PHE A 1 91 ? -14.921 1.020 17.198 1.00 93.88 91 PHE A CA 1
ATOM 720 C C . PHE A 1 91 ? -15.748 -0.029 17.949 1.00 93.88 91 PHE A C 1
ATOM 722 O O . PHE A 1 91 ? -16.974 -0.010 17.880 1.00 93.88 91 PHE A O 1
ATOM 729 N N . SER A 1 92 ? -15.100 -0.889 18.744 1.00 90.12 92 SER A N 1
ATOM 730 C CA . SER A 1 92 ? -15.793 -1.888 19.573 1.00 90.12 92 SER A CA 1
ATOM 731 C C . SER A 1 92 ? -16.735 -1.269 20.613 1.00 90.12 92 SER A C 1
ATOM 733 O O . SER A 1 92 ? -17.730 -1.884 20.984 1.00 90.12 92 SER A O 1
ATOM 735 N N . GLN A 1 93 ? -16.438 -0.045 21.064 1.00 90.69 93 GLN A N 1
ATOM 736 C CA . GLN A 1 93 ? -17.270 0.714 22.001 1.00 90.69 93 GLN A CA 1
ATOM 737 C C . GLN A 1 93 ? -18.419 1.471 21.309 1.00 90.69 93 GLN A C 1
ATOM 739 O O . GLN A 1 93 ? -19.169 2.182 21.975 1.00 90.69 93 GLN A O 1
ATOM 744 N N . GLY A 1 94 ? -18.564 1.358 19.984 1.00 90.88 94 GLY A N 1
ATOM 745 C CA . GLY A 1 94 ? -19.615 2.037 19.223 1.00 90.88 94 GLY A CA 1
ATOM 746 C C . GLY A 1 94 ? -19.337 3.517 18.935 1.00 90.88 94 GLY A C 1
ATOM 747 O O . GLY A 1 94 ? -20.248 4.247 18.547 1.00 90.88 94 GLY A O 1
ATOM 748 N N . SER A 1 95 ? -18.100 3.990 19.117 1.00 91.69 95 SER A N 1
ATOM 749 C CA . SER A 1 95 ? -17.762 5.403 18.916 1.00 91.69 95 SER A CA 1
ATOM 750 C C . SER A 1 95 ? -17.752 5.774 17.431 1.00 91.69 95 SER A C 1
ATOM 752 O O . SER A 1 95 ? -16.927 5.262 16.676 1.00 91.69 95 SER A O 1
ATOM 754 N N . ASN A 1 96 ? -18.639 6.688 17.019 1.00 91.25 96 ASN A N 1
ATOM 755 C CA . ASN A 1 96 ? -18.786 7.152 15.629 1.00 91.25 96 ASN A CA 1
ATOM 756 C C . ASN A 1 96 ? -19.005 6.008 14.623 1.00 91.25 96 ASN A C 1
ATOM 758 O O . ASN A 1 96 ? -18.517 6.060 13.495 1.00 91.25 96 ASN A O 1
ATOM 762 N N . VAL A 1 97 ? -19.705 4.955 15.055 1.00 93.62 97 VAL A N 1
ATOM 763 C CA . VAL A 1 97 ? -19.990 3.791 14.219 1.00 93.62 97 VAL A CA 1
ATOM 764 C C . VAL A 1 97 ? -21.281 4.011 13.442 1.00 93.62 97 VAL A C 1
ATOM 766 O O . VAL A 1 97 ? -22.359 4.176 14.012 1.00 93.62 97 VAL A O 1
ATOM 769 N N . GLU A 1 98 ? -21.166 3.951 12.126 1.00 93.56 98 GLU A N 1
ATOM 770 C CA . GLU A 1 98 ? -22.265 3.982 11.175 1.00 93.56 98 GLU A CA 1
ATOM 771 C C . GLU A 1 98 ? -22.558 2.565 10.676 1.00 93.56 98 GLU A C 1
ATOM 773 O O . GLU A 1 98 ? -21.665 1.722 10.573 1.00 93.56 98 GLU A O 1
ATOM 778 N N . THR A 1 99 ? -23.820 2.283 10.352 1.00 92.12 99 THR A N 1
ATOM 779 C CA . THR A 1 99 ? -24.217 1.006 9.741 1.00 92.12 99 THR A CA 1
ATOM 780 C C . THR A 1 99 ? -24.427 1.210 8.246 1.00 92.12 99 THR A C 1
ATOM 782 O O . THR A 1 99 ? -25.292 1.978 7.830 1.00 92.12 99 THR A O 1
ATOM 785 N N . LEU A 1 100 ? -23.627 0.518 7.440 1.00 87.19 100 LEU A N 1
ATOM 786 C CA . LEU A 1 100 ? -23.708 0.506 5.986 1.00 87.19 100 LEU A CA 1
ATOM 787 C C . LEU A 1 100 ? -24.960 -0.243 5.508 1.00 87.19 100 LEU A C 1
ATOM 789 O O . LEU A 1 100 ? -25.550 -1.051 6.225 1.00 87.19 100 LEU A O 1
ATOM 793 N N . THR A 1 101 ? -25.341 -0.032 4.246 1.00 81.69 101 THR A N 1
ATOM 794 C CA . THR A 1 101 ? -26.549 -0.621 3.634 1.00 81.69 101 THR A CA 1
ATOM 795 C C . THR A 1 101 ? -26.550 -2.155 3.631 1.00 81.69 101 THR A C 1
ATOM 797 O O . THR A 1 101 ? -27.607 -2.778 3.609 1.00 81.69 101 THR A O 1
ATOM 800 N N . ASN A 1 102 ? -25.371 -2.778 3.684 1.00 80.94 102 ASN A N 1
ATOM 801 C CA . ASN A 1 102 ? -25.185 -4.229 3.776 1.00 80.94 102 ASN A CA 1
ATOM 802 C C . ASN A 1 102 ? -25.149 -4.756 5.229 1.00 80.94 102 ASN A C 1
ATOM 804 O O . ASN A 1 102 ? -24.821 -5.921 5.444 1.00 80.94 102 ASN A O 1
ATOM 808 N N . GLY A 1 103 ? -25.446 -3.911 6.222 1.00 83.38 103 GLY A N 1
ATOM 809 C CA . GLY A 1 103 ? -25.422 -4.250 7.646 1.00 83.38 103 GLY A CA 1
ATOM 810 C C . GLY A 1 103 ? -24.028 -4.265 8.280 1.00 83.38 103 GLY A C 1
ATOM 811 O O . GLY A 1 103 ? -23.920 -4.494 9.484 1.00 83.38 103 GLY A O 1
ATOM 812 N N . ARG A 1 104 ? -22.957 -4.014 7.513 1.00 87.81 104 ARG A N 1
ATOM 813 C CA . ARG A 1 104 ? -21.605 -3.863 8.070 1.00 87.81 104 ARG A CA 1
ATOM 814 C C . ARG A 1 104 ? -21.496 -2.545 8.823 1.00 87.81 104 ARG A C 1
ATOM 816 O O . ARG A 1 104 ? -22.065 -1.539 8.417 1.00 87.81 104 ARG A O 1
ATOM 823 N N . GLN A 1 105 ? -20.722 -2.540 9.894 1.00 93.44 105 GLN A N 1
ATOM 824 C CA . GLN A 1 105 ? -20.408 -1.337 10.649 1.00 93.44 105 GLN A CA 1
ATOM 825 C C . GLN A 1 105 ? -19.121 -0.700 10.124 1.00 93.44 105 GLN A C 1
ATOM 827 O O . GLN A 1 105 ? -18.174 -1.414 9.779 1.00 93.44 105 GLN A O 1
ATOM 832 N N . ARG A 1 106 ? -19.083 0.632 10.082 1.00 95.12 106 ARG A N 1
ATOM 833 C CA . ARG A 1 106 ? -17.930 1.431 9.657 1.00 95.12 106 ARG A CA 1
ATOM 834 C C . ARG A 1 106 ? -17.737 2.626 10.585 1.00 95.12 106 ARG A C 1
ATOM 836 O O . ARG A 1 106 ? -18.710 3.214 11.033 1.00 95.12 106 ARG A O 1
ATOM 843 N N . ALA A 1 107 ? -16.491 2.998 10.841 1.00 94.44 107 ALA A N 1
ATOM 844 C CA . ALA A 1 107 ? -16.126 4.280 11.432 1.00 94.44 107 ALA A CA 1
ATOM 845 C C . ALA A 1 107 ? -14.880 4.835 10.738 1.00 94.44 107 ALA A C 1
ATOM 847 O O . ALA A 1 107 ? -14.084 4.083 10.170 1.00 94.44 107 ALA A O 1
ATOM 848 N N . ILE A 1 108 ? -14.701 6.150 10.798 1.00 94.69 108 ILE A N 1
ATOM 849 C CA . ILE A 1 108 ? -13.499 6.828 10.312 1.00 94.69 108 ILE A CA 1
ATOM 850 C C . ILE A 1 108 ? -12.898 7.610 11.476 1.00 94.69 108 ILE A C 1
ATOM 852 O O . ILE A 1 108 ? -13.595 8.372 12.145 1.00 94.69 108 ILE A O 1
ATOM 856 N N . TYR A 1 109 ? -11.600 7.428 11.701 1.00 95.12 109 TYR A N 1
ATOM 857 C CA . TYR A 1 109 ? -10.839 8.147 12.713 1.00 95.12 109 TYR A CA 1
ATOM 858 C C . TYR A 1 109 ? -9.637 8.841 12.073 1.00 95.12 109 TYR A C 1
ATOM 860 O O . TYR A 1 109 ? -8.864 8.218 11.346 1.00 95.12 109 TYR A O 1
ATOM 868 N N . ASP A 1 110 ? -9.460 10.116 12.407 1.00 92.50 110 ASP A N 1
ATOM 869 C CA . ASP A 1 110 ? -8.349 10.960 11.960 1.00 92.50 110 ASP A CA 1
ATOM 870 C C . ASP A 1 110 ? -7.515 11.383 13.186 1.00 92.50 110 ASP A C 1
ATOM 872 O O . ASP A 1 110 ? -7.614 12.525 13.638 1.00 92.50 110 ASP A O 1
ATOM 876 N N . PRO A 1 111 ? -6.747 10.462 13.807 1.00 89.62 111 PRO A N 1
ATOM 877 C CA . PRO A 1 111 ? -5.980 10.773 15.017 1.00 89.62 111 PRO A CA 1
ATOM 878 C C . PRO A 1 111 ? -4.810 11.735 14.750 1.00 89.62 111 PRO A C 1
ATOM 880 O O . PRO A 1 111 ? -4.321 12.377 15.677 1.00 89.62 111 PRO A O 1
ATOM 883 N N . ASP A 1 112 ? -4.365 11.836 13.497 1.00 91.19 112 ASP A N 1
ATOM 884 C CA . ASP A 1 112 ? -3.307 12.728 13.033 1.00 91.19 112 ASP A CA 1
ATOM 885 C C . ASP A 1 112 ? -3.662 13.223 11.618 1.00 91.19 112 ASP A C 1
ATOM 887 O O . ASP A 1 112 ? -4.113 12.423 10.804 1.00 91.19 112 ASP A O 1
ATOM 891 N N . PRO A 1 113 ? -3.452 14.502 11.255 1.00 91.81 113 PRO A N 1
ATOM 892 C CA . PRO A 1 113 ? -3.767 15.000 9.908 1.00 91.81 113 PRO A CA 1
ATOM 893 C C . PRO A 1 113 ? -2.991 14.304 8.770 1.00 91.81 113 PRO A C 1
ATOM 895 O O . PRO A 1 113 ? -3.362 14.428 7.600 1.00 91.81 113 PRO A O 1
ATOM 898 N N . ARG A 1 114 ? -1.903 13.596 9.088 1.00 94.81 114 ARG A N 1
ATOM 899 C CA . ARG A 1 114 ? -1.023 12.915 8.127 1.00 94.81 114 ARG A CA 1
ATOM 900 C C . ARG A 1 114 ? -1.510 11.522 7.731 1.00 94.81 114 ARG A C 1
ATOM 902 O O . ARG A 1 114 ? -0.981 10.956 6.770 1.00 94.81 114 ARG A O 1
ATOM 909 N N . PHE A 1 115 ? -2.497 10.959 8.426 1.00 94.94 115 PHE A N 1
ATOM 910 C CA . PHE A 1 115 ? -3.122 9.707 8.012 1.00 94.94 115 PHE A CA 1
ATOM 911 C C . PHE A 1 115 ? -4.555 9.556 8.522 1.00 94.94 115 PHE A C 1
ATOM 913 O O . PHE A 1 115 ? -4.960 10.131 9.524 1.00 94.94 115 PHE A O 1
ATOM 920 N N . ARG A 1 116 ? -5.306 8.681 7.861 1.00 95.19 116 ARG A N 1
ATOM 921 C CA . ARG A 1 116 ? -6.679 8.328 8.218 1.00 95.19 116 ARG A CA 1
ATOM 922 C C . ARG A 1 116 ? -6.796 6.842 8.507 1.00 95.19 116 ARG A C 1
ATOM 924 O O . ARG A 1 116 ? -6.180 6.029 7.820 1.00 95.19 116 ARG A O 1
ATOM 931 N N . LEU A 1 117 ? -7.625 6.485 9.481 1.00 96.19 117 LEU A N 1
ATOM 932 C CA . LEU A 1 117 ? -7.983 5.107 9.800 1.00 96.19 117 LEU A CA 1
ATOM 933 C C . LEU A 1 117 ? -9.453 4.873 9.460 1.00 96.19 117 LEU A C 1
ATOM 935 O O . LEU A 1 117 ? -10.337 5.475 10.063 1.00 96.19 117 LEU A O 1
ATOM 939 N N . THR A 1 118 ? -9.721 3.981 8.511 1.00 95.25 118 THR A N 1
ATOM 940 C CA . THR A 1 118 ? -11.081 3.490 8.246 1.00 95.25 118 THR A CA 1
ATOM 941 C C . THR A 1 118 ? -11.238 2.137 8.902 1.00 95.25 118 THR A C 1
ATOM 943 O O . THR A 1 118 ? -10.460 1.224 8.640 1.00 95.25 118 THR A O 1
ATOM 946 N N . VAL A 1 119 ? -12.226 2.012 9.775 1.00 95.56 119 VAL A N 1
ATOM 947 C CA . VAL A 1 119 ? -12.467 0.803 10.550 1.00 95.56 119 VAL A CA 1
ATOM 948 C C . VAL A 1 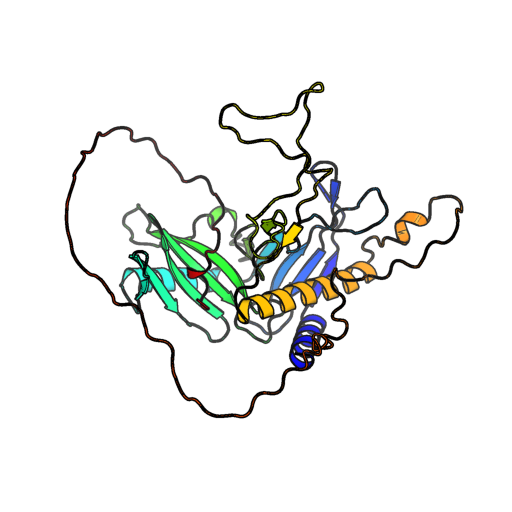119 ? -13.763 0.175 10.085 1.00 95.56 119 VAL A C 1
ATOM 950 O O . VAL A 1 119 ? -14.786 0.854 10.047 1.00 95.56 119 VAL A O 1
ATOM 953 N N . THR A 1 120 ? -13.738 -1.107 9.737 1.00 94.50 120 THR A N 1
ATOM 954 C CA . THR A 1 120 ? -14.934 -1.847 9.332 1.00 94.50 120 THR A CA 1
ATOM 955 C C . THR A 1 120 ? -15.064 -3.164 10.084 1.00 94.50 120 THR A C 1
ATOM 957 O O . THR A 1 120 ? -14.085 -3.854 10.388 1.00 94.50 120 THR A O 1
ATOM 960 N N . SER A 1 121 ? -16.305 -3.545 10.383 1.00 91.31 121 SER A N 1
ATOM 961 C CA . SER A 1 121 ? -16.598 -4.851 10.967 1.00 91.31 121 SER A CA 1
ATOM 962 C C . SER A 1 121 ? -16.347 -5.961 9.944 1.00 91.31 121 SER A C 1
ATOM 964 O O . SER A 1 121 ? -16.793 -5.871 8.792 1.00 91.31 121 SER A O 1
ATOM 966 N N . SER A 1 122 ? -15.701 -7.035 10.390 1.00 85.88 122 SER A N 1
ATOM 967 C CA . SER A 1 122 ? -15.516 -8.287 9.659 1.00 85.88 122 SER A CA 1
ATOM 968 C C . SER A 1 122 ? -15.907 -9.469 10.557 1.00 85.88 122 SER A C 1
ATOM 970 O O . SER A 1 122 ? -15.998 -9.348 11.779 1.00 85.88 122 SER A O 1
ATOM 972 N N . ASN A 1 123 ? -16.143 -10.638 9.966 1.00 80.12 123 ASN A N 1
ATOM 973 C CA . ASN A 1 123 ? -16.508 -11.836 10.722 1.00 80.12 123 ASN A CA 1
ATOM 974 C C . ASN A 1 123 ? -15.385 -12.197 11.709 1.00 80.12 123 ASN A C 1
ATOM 976 O O . ASN A 1 123 ? -14.283 -12.547 11.286 1.00 80.12 123 ASN A O 1
ATOM 980 N N . ASN A 1 124 ? -15.675 -12.116 13.011 1.00 82.62 124 ASN A N 1
ATOM 981 C CA . ASN A 1 124 ? -14.750 -12.386 14.122 1.00 82.62 124 ASN A CA 1
ATOM 982 C C . ASN A 1 124 ? -13.497 -11.485 14.177 1.00 82.62 124 ASN A C 1
ATOM 984 O O . ASN A 1 124 ? -12.510 -11.847 14.814 1.00 82.62 124 ASN A O 1
ATOM 988 N N . SER A 1 125 ? -13.497 -10.331 13.504 1.00 89.06 125 SER A N 1
ATOM 989 C CA . SER A 1 125 ? -12.346 -9.417 13.491 1.00 89.06 125 SER A CA 1
ATOM 990 C C . SER A 1 125 ? -12.756 -7.996 13.118 1.00 89.06 125 SER A C 1
ATOM 992 O O . SER A 1 125 ? -13.778 -7.788 12.471 1.00 89.06 125 SER A O 1
ATOM 994 N N . ILE A 1 126 ? -11.903 -7.030 13.421 1.00 92.12 126 ILE A N 1
ATOM 995 C CA . ILE A 1 126 ? -12.027 -5.648 12.970 1.00 92.12 126 ILE A CA 1
ATOM 996 C C . ILE A 1 126 ? -10.985 -5.414 11.873 1.00 92.12 126 ILE A C 1
ATOM 998 O O . ILE A 1 126 ? -9.813 -5.752 12.045 1.00 92.12 126 ILE A O 1
ATOM 1002 N N . SER A 1 127 ? -11.403 -4.867 10.733 1.00 94.38 127 SER A N 1
ATOM 1003 C CA . SER A 1 127 ? -10.488 -4.421 9.681 1.00 94.38 127 SER A CA 1
ATOM 1004 C C . SER A 1 127 ? -10.171 -2.950 9.906 1.00 94.38 127 SER A C 1
ATOM 1006 O O . SER A 1 127 ? -11.089 -2.147 10.042 1.00 94.38 127 SER A O 1
ATOM 1008 N N . VAL A 1 128 ? -8.892 -2.594 9.959 1.00 95.25 128 VAL A N 1
ATOM 1009 C CA . VAL A 1 128 ? -8.432 -1.207 10.050 1.00 95.25 128 VAL A CA 1
ATOM 1010 C C . VAL A 1 128 ? -7.576 -0.910 8.830 1.00 95.25 128 VAL A C 1
ATOM 1012 O O . VAL A 1 128 ? -6.495 -1.476 8.672 1.00 95.25 128 VAL A O 1
ATOM 1015 N N . VAL A 1 129 ? -8.056 -0.023 7.964 1.00 95.62 129 VAL A N 1
ATOM 1016 C CA . VAL A 1 129 ? -7.326 0.464 6.795 1.00 95.62 129 VAL A CA 1
ATOM 1017 C C . VAL A 1 129 ? -6.680 1.800 7.131 1.00 95.62 129 VAL A C 1
ATOM 1019 O O . VAL A 1 129 ? -7.368 2.803 7.327 1.00 95.62 129 VAL A O 1
ATOM 1022 N N . LEU A 1 130 ? -5.351 1.812 7.176 1.00 95.75 130 LEU A N 1
ATOM 1023 C CA . LEU A 1 130 ? -4.547 3.026 7.224 1.00 95.75 130 LEU A CA 1
ATOM 1024 C C . LEU A 1 130 ? -4.445 3.608 5.818 1.00 95.75 130 LEU A C 1
ATOM 1026 O O . LEU A 1 130 ? -4.019 2.909 4.906 1.00 95.75 130 LEU A O 1
ATOM 1030 N N . THR A 1 131 ? -4.777 4.884 5.648 1.00 95.50 131 THR A N 1
ATOM 1031 C CA . THR A 1 131 ? -4.506 5.627 4.412 1.00 95.50 131 THR A CA 1
ATOM 1032 C C . THR A 1 131 ? -3.622 6.829 4.704 1.00 95.50 131 THR A C 1
ATOM 1034 O O . THR A 1 131 ? -3.956 7.650 5.556 1.00 95.50 131 THR A O 1
ATOM 1037 N N . ILE A 1 132 ? -2.502 6.952 3.994 1.00 96.31 132 ILE A N 1
ATOM 1038 C CA . ILE A 1 132 ? -1.575 8.075 4.166 1.00 96.31 132 ILE A CA 1
ATOM 1039 C C . ILE A 1 132 ? -2.157 9.331 3.511 1.00 96.31 132 ILE A C 1
ATOM 1041 O O . ILE A 1 132 ? -2.413 9.350 2.308 1.00 96.31 132 ILE A O 1
ATOM 1045 N N . THR A 1 133 ? -2.339 10.395 4.290 1.00 94.75 133 THR A N 1
ATOM 1046 C CA . THR A 1 133 ? -2.840 11.705 3.829 1.00 94.75 133 THR A CA 1
ATOM 1047 C C . THR A 1 133 ? -1.772 12.797 3.893 1.00 94.75 133 THR A C 1
ATOM 1049 O O . THR A 1 133 ? -2.037 13.947 3.555 1.00 94.75 133 THR A O 1
ATOM 1052 N N . ASP A 1 134 ? -0.545 12.444 4.275 1.00 94.38 134 ASP A N 1
ATOM 1053 C CA . ASP A 1 134 ? 0.600 13.348 4.329 1.00 94.38 134 ASP A CA 1
ATOM 1054 C C . ASP A 1 134 ? 1.050 13.768 2.922 1.00 94.38 134 ASP A C 1
ATOM 1056 O O . ASP A 1 134 ? 1.524 12.943 2.143 1.00 94.38 134 ASP A O 1
ATOM 1060 N N . ASN A 1 135 ? 0.899 15.048 2.578 1.00 90.81 135 ASN A N 1
ATOM 1061 C CA . ASN A 1 135 ? 1.273 15.578 1.261 1.00 90.81 135 ASN A CA 1
ATOM 1062 C C . ASN A 1 135 ? 2.794 15.627 1.035 1.00 90.81 135 ASN A C 1
ATOM 1064 O O . ASN A 1 135 ? 3.235 15.700 -0.114 1.00 90.81 135 ASN A O 1
ATOM 1068 N N . ALA A 1 136 ? 3.594 15.623 2.108 1.00 92.31 136 ALA A N 1
ATOM 1069 C CA . ALA A 1 136 ? 5.053 15.607 2.013 1.00 92.31 136 ALA A CA 1
ATOM 1070 C C . ALA A 1 136 ? 5.597 14.201 1.718 1.00 92.31 136 ALA A C 1
ATOM 1072 O O . ALA A 1 136 ? 6.734 14.065 1.270 1.00 92.31 136 ALA A O 1
ATOM 1073 N N . SER A 1 137 ? 4.788 13.165 1.952 1.00 95.25 137 SER A N 1
ATOM 1074 C CA . SER A 1 137 ? 5.174 11.778 1.734 1.00 95.25 137 SER A CA 1
ATOM 1075 C C . SER A 1 137 ? 5.166 11.411 0.239 1.00 95.25 137 SER A C 1
ATOM 1077 O O . SER A 1 137 ? 4.177 11.661 -0.458 1.00 95.25 137 SER A O 1
ATOM 1079 N N . PRO A 1 138 ? 6.202 10.720 -0.276 1.00 94.81 138 PRO A N 1
ATOM 1080 C CA . PRO A 1 138 ? 6.147 10.065 -1.583 1.00 94.81 138 PRO A CA 1
ATOM 1081 C C . PRO A 1 138 ? 5.162 8.882 -1.605 1.00 94.81 138 PRO A C 1
ATOM 1083 O O . PRO A 1 138 ? 4.837 8.377 -2.678 1.00 94.81 138 PRO A O 1
ATOM 1086 N N . PHE A 1 139 ? 4.684 8.442 -0.436 1.00 95.75 139 PHE A N 1
ATOM 1087 C CA . PHE A 1 139 ? 3.693 7.385 -0.242 1.00 95.75 139 PHE A CA 1
ATOM 1088 C C . PHE A 1 139 ? 2.293 7.939 0.062 1.00 95.75 139 PHE A C 1
ATOM 1090 O O . PHE A 1 139 ? 1.440 7.227 0.588 1.00 95.75 139 PHE A O 1
ATOM 1097 N N . HIS A 1 140 ? 2.026 9.200 -0.280 1.00 94.56 140 HIS A N 1
ATOM 1098 C CA . HIS A 1 140 ? 0.689 9.778 -0.197 1.00 94.56 140 HIS A CA 1
ATOM 1099 C C . HIS A 1 140 ? -0.355 8.905 -0.922 1.00 94.56 140 HIS A C 1
ATOM 1101 O O . HIS A 1 140 ? -0.108 8.399 -2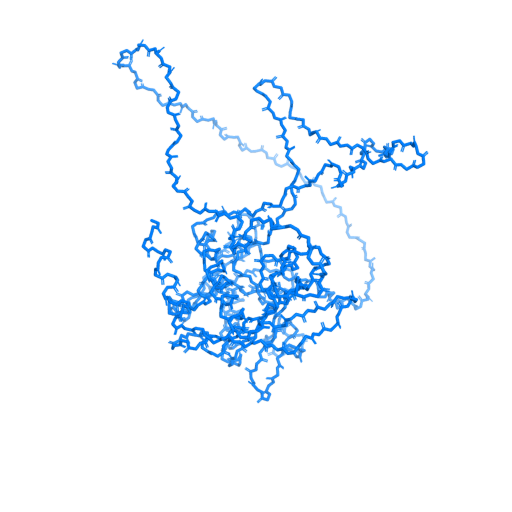.019 1.00 94.56 140 HIS A O 1
ATOM 1107 N N . MET A 1 141 ? -1.525 8.735 -0.300 1.00 93.12 141 MET A N 1
ATOM 1108 C CA . MET A 1 141 ? -2.617 7.834 -0.698 1.00 93.12 141 MET A CA 1
ATOM 1109 C C . MET A 1 141 ? -2.303 6.327 -0.667 1.00 93.12 141 MET A C 1
ATOM 1111 O O . MET A 1 141 ? -3.170 5.525 -1.022 1.00 93.12 141 MET A O 1
ATOM 1115 N N . LEU A 1 142 ? -1.120 5.907 -0.201 1.00 94.25 142 LEU A N 1
ATOM 1116 C CA . LEU A 1 142 ? -0.861 4.498 0.098 1.00 94.25 142 LEU A CA 1
ATOM 1117 C C . LEU A 1 142 ? -1.861 4.010 1.153 1.00 94.25 142 LEU A C 1
ATOM 1119 O O . LEU A 1 142 ? -2.032 4.640 2.200 1.00 94.25 142 LEU A O 1
ATOM 1123 N N . SER A 1 143 ? -2.509 2.887 0.867 1.00 93.69 143 SER A N 1
ATOM 1124 C CA . SER A 1 143 ? -3.471 2.238 1.753 1.00 93.69 143 SER A CA 1
ATOM 1125 C C . SER A 1 143 ? -2.916 0.909 2.253 1.00 93.69 143 SER A C 1
ATOM 1127 O O . SER A 1 143 ? -2.272 0.184 1.497 1.00 93.69 143 SER A O 1
ATOM 1129 N N . ILE A 1 144 ? -3.140 0.597 3.530 1.00 94.38 144 ILE A N 1
ATOM 1130 C CA . ILE A 1 144 ? -2.651 -0.623 4.182 1.00 94.38 144 ILE A CA 1
ATOM 1131 C C . ILE A 1 144 ? -3.747 -1.181 5.080 1.00 94.38 144 ILE A C 1
ATOM 1133 O O . ILE A 1 144 ? -4.193 -0.500 6.002 1.00 94.38 144 ILE A O 1
ATOM 1137 N N . ALA A 1 145 ? -4.168 -2.419 4.834 1.00 92.94 145 ALA A N 1
ATOM 1138 C CA . ALA A 1 145 ? -5.170 -3.087 5.656 1.00 92.94 145 ALA A CA 1
ATOM 1139 C C . ALA A 1 145 ? -4.549 -3.972 6.740 1.00 92.94 145 ALA A C 1
ATOM 1141 O O . ALA A 1 145 ? -3.749 -4.865 6.460 1.00 92.94 145 ALA A O 1
ATOM 1142 N N . PHE A 1 146 ? -5.013 -3.785 7.972 1.00 93.69 146 PHE A N 1
ATOM 1143 C CA . PHE A 1 146 ? -4.678 -4.606 9.128 1.00 93.69 146 PHE A CA 1
ATOM 1144 C C . PHE A 1 146 ? -5.934 -5.303 9.649 1.00 93.69 146 PHE A C 1
ATOM 1146 O O . PHE A 1 146 ? -6.992 -4.690 9.775 1.00 93.69 146 PHE A O 1
ATOM 1153 N N . ARG A 1 147 ? -5.823 -6.588 9.998 1.00 92.81 147 ARG A N 1
ATOM 1154 C CA . ARG A 1 147 ? -6.877 -7.303 10.732 1.00 92.81 147 ARG A CA 1
ATOM 1155 C C . ARG A 1 147 ? -6.527 -7.351 12.206 1.00 92.81 147 ARG A C 1
ATOM 1157 O O . ARG A 1 147 ? -5.443 -7.808 12.564 1.00 92.81 147 ARG A O 1
ATOM 1164 N N . ILE A 1 148 ? -7.464 -6.927 13.040 1.00 92.88 148 ILE A N 1
ATOM 1165 C CA . ILE A 1 148 ? -7.323 -6.871 14.489 1.00 92.88 148 ILE A CA 1
ATOM 1166 C C . ILE A 1 148 ? -8.359 -7.796 15.115 1.00 92.88 148 ILE A C 1
ATOM 1168 O O . ILE A 1 148 ? -9.529 -7.796 14.734 1.00 92.88 148 ILE A O 1
ATOM 1172 N N . VAL A 1 149 ? -7.920 -8.608 16.067 1.00 90.19 149 VAL A N 1
ATOM 1173 C CA . VAL A 1 149 ? -8.772 -9.519 16.835 1.00 90.19 149 VAL A CA 1
ATOM 1174 C C . VAL A 1 149 ? -8.634 -9.212 18.311 1.00 90.19 149 VAL A C 1
ATOM 1176 O O . VAL A 1 149 ? -7.562 -8.819 18.771 1.00 90.19 149 VAL A O 1
ATOM 1179 N N . GLN A 1 150 ? -9.720 -9.399 19.048 1.00 84.00 150 GLN A N 1
ATOM 1180 C CA . GLN A 1 150 ? -9.662 -9.407 20.498 1.00 84.00 150 GLN A CA 1
ATOM 1181 C C . GLN A 1 150 ? -9.094 -10.752 20.960 1.00 84.00 150 GLN A C 1
ATOM 1183 O O . GLN A 1 150 ? -9.390 -11.795 20.375 1.00 84.00 150 GLN A O 1
ATOM 1188 N N . SER A 1 151 ? -8.245 -10.726 21.978 1.00 76.50 151 SER A N 1
ATOM 1189 C CA . SER A 1 151 ? -7.643 -11.920 22.542 1.00 76.50 151 SER A CA 1
ATOM 1190 C C . SER A 1 151 ? -8.695 -12.821 23.182 1.00 76.50 151 SER A C 1
ATOM 1192 O O . SER A 1 151 ? -9.563 -12.371 23.932 1.00 76.50 151 SER A O 1
ATOM 1194 N N . ASN A 1 152 ? -8.553 -14.126 22.956 1.00 70.44 152 ASN A N 1
ATOM 1195 C CA . ASN A 1 152 ? -9.373 -15.150 23.601 1.00 70.44 152 ASN A CA 1
ATOM 1196 C C . ASN A 1 152 ? -8.891 -15.486 25.024 1.00 70.44 152 ASN A C 1
ATOM 1198 O O . ASN A 1 152 ? -9.532 -16.279 25.707 1.00 70.44 152 ASN A O 1
ATOM 1202 N N . THR A 1 153 ? -7.767 -14.917 25.480 1.00 68.12 153 THR A N 1
ATOM 1203 C CA . THR A 1 153 ? -7.209 -15.157 26.827 1.00 68.12 153 THR A CA 1
ATOM 1204 C C . THR A 1 153 ? -8.011 -14.477 27.940 1.00 68.12 153 THR A C 1
ATOM 1206 O O . THR A 1 153 ? -7.727 -14.703 29.113 1.00 68.12 153 THR A O 1
ATOM 1209 N N . GLY A 1 154 ? -9.017 -13.665 27.594 1.00 57.56 154 GLY A N 1
ATOM 1210 C CA . GLY A 1 154 ? -9.890 -12.986 28.554 1.00 57.56 154 GLY A CA 1
ATOM 1211 C C . GLY A 1 154 ? -9.315 -11.689 29.130 1.00 57.56 154 GLY A C 1
ATOM 1212 O O . GLY A 1 154 ? -9.988 -11.036 29.920 1.00 57.56 154 GLY A O 1
ATOM 1213 N N . ASP A 1 155 ? -8.115 -11.277 28.712 1.00 70.12 155 ASP A N 1
ATOM 1214 C CA . ASP A 1 155 ? -7.516 -9.986 29.087 1.00 70.12 155 ASP A CA 1
ATOM 1215 C C . ASP A 1 155 ? -8.120 -8.789 28.326 1.00 70.12 155 ASP A C 1
ATOM 1217 O O . ASP A 1 155 ? -7.809 -7.637 28.623 1.00 70.12 155 ASP A O 1
ATOM 1221 N N . GLY A 1 156 ? -8.986 -9.055 27.342 1.00 69.25 156 GLY A N 1
ATOM 1222 C CA . GLY A 1 156 ? -9.631 -8.042 26.510 1.00 69.25 156 GLY A CA 1
ATOM 1223 C C . GLY A 1 156 ? -8.670 -7.287 25.589 1.00 69.25 156 GLY A C 1
ATOM 1224 O O . GLY A 1 156 ? -9.082 -6.302 24.976 1.00 69.25 156 GLY A O 1
ATOM 1225 N N . SER A 1 157 ? -7.416 -7.731 25.483 1.00 81.19 157 SER A N 1
ATOM 1226 C CA . SER A 1 157 ? -6.396 -7.087 24.664 1.00 81.19 157 SER A CA 1
ATOM 1227 C C . SER A 1 157 ? -6.655 -7.310 23.175 1.00 81.19 157 SER A C 1
ATOM 1229 O O . SER A 1 157 ? -7.309 -8.269 22.770 1.00 81.19 157 SER A O 1
ATOM 1231 N N . TYR A 1 158 ? -6.169 -6.396 22.340 1.00 83.62 158 TYR A N 1
ATOM 1232 C CA . TYR A 1 158 ? -6.319 -6.468 20.890 1.00 83.62 158 TYR A CA 1
ATOM 1233 C C . TYR A 1 158 ? -4.977 -6.788 20.239 1.00 83.62 158 TYR A C 1
ATOM 1235 O O . TYR A 1 158 ? -3.949 -6.197 20.578 1.00 83.62 158 TYR A O 1
ATOM 1243 N N . HIS A 1 159 ? -4.997 -7.686 19.258 1.00 87.06 159 HIS A N 1
ATOM 1244 C CA . HIS A 1 159 ? -3.813 -8.121 18.527 1.00 87.06 159 HIS A CA 1
ATOM 1245 C C . HIS A 1 159 ? -3.997 -7.956 17.023 1.00 87.06 159 HIS A C 1
ATOM 1247 O O . HIS A 1 159 ? -5.044 -8.289 16.467 1.00 87.06 159 HIS A O 1
ATOM 1253 N N . ILE A 1 160 ? -2.945 -7.487 16.354 1.00 89.44 160 ILE A N 1
ATOM 1254 C CA . ILE A 1 160 ? -2.874 -7.459 14.893 1.00 89.44 160 ILE A CA 1
ATOM 1255 C C . ILE A 1 160 ? -2.505 -8.865 14.407 1.00 89.44 160 ILE A C 1
ATOM 1257 O O . ILE A 1 160 ? -1.461 -9.410 14.775 1.00 89.44 160 ILE A O 1
ATOM 1261 N N . ILE A 1 161 ? -3.348 -9.461 13.562 1.00 85.12 161 ILE A N 1
ATOM 1262 C CA . ILE A 1 161 ? -3.104 -10.794 13.002 1.00 85.12 161 ILE A CA 1
ATOM 1263 C C . ILE A 1 161 ? -1.804 -10.778 12.191 1.00 85.12 161 ILE A C 1
ATOM 1265 O O . ILE A 1 161 ? -1.654 -10.006 11.248 1.00 85.12 161 ILE A O 1
ATOM 1269 N N . GLY A 1 162 ? -0.886 -11.689 12.520 1.00 81.19 162 GLY A N 1
ATOM 1270 C CA . GLY A 1 162 ? 0.368 -11.871 11.787 1.00 81.19 162 GLY A CA 1
ATOM 1271 C C . GLY A 1 162 ? 1.504 -10.938 12.210 1.00 81.19 162 GLY A C 1
ATOM 1272 O O . GLY A 1 162 ? 2.615 -11.113 11.710 1.00 81.19 162 GLY A O 1
ATOM 1273 N N . ALA A 1 163 ? 1.275 -10.023 13.161 1.00 83.69 163 ALA A N 1
ATOM 1274 C CA . ALA A 1 163 ? 2.307 -9.105 13.641 1.00 83.69 163 ALA A CA 1
ATOM 1275 C C . ALA A 1 163 ? 3.565 -9.827 14.135 1.00 83.69 163 ALA A C 1
ATOM 1277 O O . ALA A 1 163 ? 4.658 -9.432 13.758 1.00 83.69 163 ALA A O 1
ATOM 1278 N N . ASP A 1 164 ? 3.435 -10.947 14.846 1.00 82.38 164 ASP A N 1
ATOM 1279 C CA . ASP A 1 164 ? 4.595 -11.688 15.372 1.00 82.38 164 ASP A CA 1
ATOM 1280 C C . ASP A 1 164 ? 5.548 -12.222 14.290 1.00 82.38 164 ASP A C 1
ATOM 1282 O O . ASP A 1 164 ? 6.712 -12.494 14.565 1.00 82.38 164 ASP A O 1
ATOM 1286 N N . LYS A 1 165 ? 5.062 -12.407 13.055 1.00 86.75 165 LYS A N 1
ATOM 1287 C CA . LYS A 1 165 ? 5.875 -12.893 11.926 1.00 86.75 165 LYS A CA 1
ATOM 1288 C C . LYS A 1 165 ? 6.409 -11.767 11.050 1.00 86.75 165 LYS A C 1
ATOM 1290 O O . LYS A 1 165 ? 7.393 -11.966 10.343 1.00 86.75 165 LYS A O 1
ATOM 1295 N N . CYS A 1 166 ? 5.713 -10.636 11.041 1.00 89.69 166 CYS A N 1
ATOM 1296 C CA . CYS A 1 166 ? 5.979 -9.520 10.142 1.00 89.69 166 CYS A CA 1
ATOM 1297 C C . CYS A 1 166 ? 6.706 -8.365 10.833 1.00 89.69 166 CYS A C 1
ATOM 1299 O O . CYS A 1 166 ? 7.327 -7.567 10.142 1.00 89.69 166 CYS A O 1
ATOM 1301 N N . TRP A 1 167 ? 6.646 -8.273 12.162 1.00 93.44 167 TRP A N 1
ATOM 1302 C CA . TRP A 1 167 ? 7.259 -7.210 12.946 1.00 93.44 167 TRP A CA 1
ATOM 1303 C C . TRP A 1 167 ? 8.548 -7.681 13.611 1.00 93.44 167 TRP A C 1
ATOM 1305 O O . TRP A 1 167 ? 8.532 -8.540 14.494 1.00 93.44 167 TRP A O 1
ATOM 1315 N N . ASP A 1 168 ? 9.666 -7.074 13.228 1.00 93.44 168 ASP A N 1
ATOM 1316 C CA . ASP A 1 168 ? 10.904 -7.176 13.989 1.00 93.44 168 ASP A CA 1
ATOM 1317 C C . ASP A 1 168 ? 10.945 -6.077 15.056 1.00 93.44 168 ASP A C 1
ATOM 1319 O O . ASP A 1 168 ? 11.120 -4.896 14.754 1.00 93.44 168 ASP A O 1
ATOM 1323 N N . ARG A 1 169 ? 10.807 -6.478 16.323 1.00 89.69 169 ARG A N 1
ATOM 1324 C CA . ARG A 1 169 ? 10.825 -5.564 17.474 1.00 89.69 169 ARG A CA 1
ATOM 1325 C C . ARG A 1 169 ? 12.205 -4.972 17.757 1.00 89.69 169 ARG A C 1
ATOM 1327 O O . ARG A 1 169 ? 12.277 -3.940 18.413 1.00 89.69 169 ARG A O 1
ATOM 1334 N N . ASN A 1 170 ? 13.289 -5.597 17.288 1.00 92.56 170 ASN A N 1
ATOM 1335 C CA . ASN A 1 170 ? 14.642 -5.079 17.514 1.00 92.56 170 ASN A CA 1
ATOM 1336 C C . ASN A 1 170 ? 14.924 -3.853 16.644 1.00 92.56 170 ASN A C 1
ATOM 1338 O O . ASN A 1 170 ? 15.616 -2.933 17.069 1.00 92.56 170 ASN A O 1
ATOM 1342 N N . THR A 1 171 ? 14.388 -3.851 15.424 1.00 92.06 171 THR A N 1
ATOM 1343 C CA . THR A 1 171 ? 14.522 -2.756 14.453 1.00 92.06 171 THR A CA 1
ATOM 1344 C C . THR A 1 171 ? 13.257 -1.901 14.345 1.00 92.06 171 THR A C 1
ATOM 1346 O O . THR A 1 171 ? 13.209 -0.973 13.542 1.00 92.06 171 THR A O 1
ATOM 1349 N N . ASP A 1 172 ? 12.229 -2.231 15.131 1.00 94.25 172 ASP A N 1
ATOM 1350 C CA . ASP A 1 172 ? 10.872 -1.681 15.076 1.00 94.25 172 ASP A CA 1
ATOM 1351 C C . ASP A 1 172 ? 10.328 -1.530 13.644 1.00 94.25 172 ASP A C 1
ATOM 1353 O O . ASP A 1 172 ? 9.799 -0.486 13.249 1.00 94.25 172 ASP A O 1
ATOM 1357 N N . THR A 1 173 ? 10.510 -2.581 12.840 1.00 95.12 173 THR A N 1
ATOM 1358 C CA . THR A 1 173 ? 10.164 -2.586 11.415 1.00 95.12 173 THR A CA 1
ATOM 1359 C C . THR A 1 173 ? 9.138 -3.668 11.106 1.00 95.12 173 THR A C 1
ATOM 1361 O O . THR A 1 173 ? 9.342 -4.840 11.425 1.00 95.12 173 THR A O 1
ATOM 1364 N N . PHE A 1 174 ? 8.031 -3.284 10.471 1.00 95.75 174 PHE A N 1
ATOM 1365 C CA . PHE A 1 174 ? 6.989 -4.205 10.021 1.00 95.75 174 PHE A CA 1
ATOM 1366 C C . PHE A 1 174 ? 7.038 -4.409 8.512 1.00 95.75 174 PHE A C 1
ATOM 1368 O O . PHE A 1 174 ? 7.046 -3.451 7.742 1.00 95.75 174 PHE A O 1
ATOM 1375 N N . ARG A 1 175 ? 7.012 -5.669 8.092 1.00 95.00 175 ARG A N 1
ATOM 1376 C CA . ARG A 1 175 ? 7.071 -6.094 6.698 1.00 95.00 175 ARG A CA 1
ATOM 1377 C C . ARG A 1 175 ? 5.692 -6.501 6.178 1.00 95.00 175 ARG A C 1
ATOM 1379 O O . ARG A 1 175 ? 5.140 -7.520 6.594 1.00 95.00 175 ARG A O 1
ATOM 1386 N N . GLU A 1 176 ? 5.180 -5.755 5.205 1.00 91.00 176 GLU A N 1
ATOM 1387 C CA . GLU A 1 176 ? 3.922 -6.010 4.497 1.00 91.00 176 GLU A CA 1
ATOM 1388 C C . GLU A 1 176 ? 4.188 -6.402 3.036 1.00 91.00 176 GLU A C 1
ATOM 1390 O O . GLU A 1 176 ? 4.994 -5.790 2.347 1.00 91.00 176 GLU A O 1
ATOM 1395 N N . VAL A 1 177 ? 3.508 -7.433 2.535 1.00 85.06 177 VAL A N 1
ATOM 1396 C CA . VAL A 1 177 ? 3.740 -8.002 1.191 1.00 85.06 177 VAL A CA 1
ATOM 1397 C C . VAL A 1 177 ? 2.463 -8.036 0.346 1.00 85.06 177 VAL A C 1
ATOM 1399 O O . VAL A 1 177 ? 2.534 -8.141 -0.874 1.00 85.06 177 VAL A O 1
ATOM 1402 N N . LYS A 1 178 ? 1.281 -8.001 0.967 1.00 81.62 178 LYS A N 1
ATOM 1403 C CA . LYS A 1 178 ? -0.002 -8.271 0.304 1.00 81.62 178 LYS A CA 1
ATOM 1404 C C . LYS A 1 178 ? -1.073 -7.219 0.551 1.00 81.62 178 LYS A C 1
ATOM 1406 O O . LYS A 1 178 ? -1.861 -6.966 -0.348 1.00 81.62 178 LYS A O 1
ATOM 1411 N N . ASN A 1 179 ? -1.138 -6.658 1.754 1.00 87.00 179 ASN A N 1
ATOM 1412 C CA . ASN A 1 179 ? -2.272 -5.836 2.180 1.00 87.00 179 ASN A CA 1
ATOM 1413 C C . ASN A 1 179 ? -2.056 -4.334 1.940 1.00 87.00 179 ASN A C 1
ATOM 1415 O O . ASN A 1 179 ? -2.901 -3.537 2.341 1.00 87.00 179 ASN A O 1
ATOM 1419 N N . ALA A 1 180 ? -0.931 -3.949 1.331 1.00 89.62 180 ALA A N 1
ATOM 1420 C CA . ALA A 1 180 ? -0.616 -2.567 0.997 1.00 89.62 180 ALA A CA 1
ATOM 1421 C C . ALA A 1 180 ? -0.756 -2.321 -0.509 1.00 89.62 180 ALA A C 1
ATOM 1423 O O . ALA A 1 180 ? -0.260 -3.107 -1.317 1.00 89.62 180 ALA A O 1
ATOM 1424 N N . ASN A 1 181 ? -1.390 -1.215 -0.890 1.00 87.75 181 ASN A N 1
ATOM 1425 C CA . ASN A 1 181 ? -1.547 -0.802 -2.281 1.00 87.75 181 ASN A CA 1
ATOM 1426 C C . ASN A 1 181 ? -1.714 0.719 -2.413 1.00 87.75 181 ASN A C 1
ATOM 1428 O O . ASN A 1 181 ? -2.275 1.381 -1.544 1.00 87.75 181 ASN A O 1
ATOM 1432 N N . PHE A 1 182 ? -1.247 1.287 -3.525 1.00 85.44 182 PHE A N 1
ATOM 1433 C CA . PHE A 1 182 ? -1.625 2.649 -3.914 1.00 85.44 182 PHE A CA 1
ATOM 1434 C C . PHE A 1 182 ? -2.965 2.621 -4.644 1.00 85.44 182 PHE A C 1
ATOM 1436 O O . PHE A 1 182 ? -3.971 3.151 -4.180 1.00 85.44 182 PHE A O 1
ATOM 1443 N N . ALA A 1 183 ? -2.982 1.962 -5.799 1.00 73.56 183 ALA A N 1
ATOM 1444 C CA . ALA A 1 183 ? -4.156 1.822 -6.635 1.00 73.56 183 ALA A CA 1
ATOM 1445 C C . ALA A 1 183 ? -4.612 0.351 -6.677 1.00 73.56 183 ALA A C 1
ATOM 1447 O O . ALA A 1 183 ? -3.814 -0.564 -6.454 1.00 73.56 183 ALA A O 1
ATOM 1448 N N . PRO A 1 184 ? -5.906 0.085 -6.940 1.00 67.81 184 PRO A N 1
ATOM 1449 C CA . PRO A 1 184 ? -6.421 -1.280 -7.008 1.00 67.81 184 PRO A CA 1
ATOM 1450 C C . PRO A 1 184 ? -5.682 -2.084 -8.077 1.00 67.81 184 PRO A C 1
ATOM 1452 O O . PRO A 1 184 ? -5.343 -1.547 -9.126 1.00 67.81 184 PRO A O 1
ATOM 1455 N N . SER A 1 185 ? -5.452 -3.373 -7.848 1.00 69.06 185 SER A N 1
ATOM 1456 C CA . SER A 1 185 ? -4.768 -4.215 -8.829 1.00 69.06 185 SER A CA 1
ATOM 1457 C C . SER A 1 185 ? -5.530 -4.268 -10.157 1.00 69.06 185 SER A C 1
ATOM 1459 O O . SER A 1 185 ? -6.764 -4.211 -10.201 1.00 69.06 185 SER A O 1
ATOM 1461 N N . LYS A 1 186 ? -4.794 -4.420 -11.262 1.00 71.50 186 LYS A N 1
ATOM 1462 C CA . LYS A 1 186 ? -5.405 -4.673 -12.568 1.00 71.50 186 LYS A CA 1
ATOM 1463 C C . LYS A 1 186 ? -6.227 -5.952 -12.520 1.00 71.50 186 LYS A C 1
ATOM 1465 O O . LYS A 1 186 ? -5.732 -7.007 -12.131 1.00 71.50 186 LYS A O 1
ATOM 1470 N N . SER A 1 187 ? -7.472 -5.852 -12.961 1.00 67.94 187 SER A N 1
ATOM 1471 C CA . SER A 1 187 ? -8.352 -7.001 -13.126 1.00 67.94 187 SER A CA 1
ATOM 1472 C C . SER A 1 187 ? -8.359 -7.442 -14.584 1.00 67.94 187 SER A C 1
ATOM 1474 O O . SER A 1 187 ? -8.146 -6.647 -15.502 1.00 67.94 187 SER A O 1
ATOM 1476 N N . ARG A 1 188 ? -8.560 -8.742 -14.791 1.00 72.06 188 ARG A N 1
ATOM 1477 C CA . ARG A 1 188 ? -8.580 -9.361 -16.115 1.00 72.06 188 ARG A CA 1
ATOM 1478 C C . ARG A 1 188 ? -9.985 -9.263 -16.701 1.00 72.06 188 ARG A C 1
ATOM 1480 O O . ARG A 1 188 ? -10.912 -9.839 -16.138 1.00 72.06 188 ARG A O 1
ATOM 1487 N N . PHE A 1 189 ? -10.119 -8.610 -17.848 1.00 70.69 189 PHE A N 1
ATOM 1488 C CA . PHE A 1 189 ? -11.381 -8.457 -18.563 1.00 70.69 189 PHE A CA 1
ATOM 1489 C C . PHE A 1 189 ? -11.297 -9.055 -19.964 1.00 70.69 189 PHE A C 1
ATOM 1491 O O . PHE A 1 189 ? -10.252 -9.038 -20.615 1.00 70.69 189 PHE A O 1
ATOM 1498 N N . TYR A 1 190 ? -12.433 -9.555 -20.442 1.00 74.81 190 TYR A N 1
ATOM 1499 C CA . TYR A 1 190 ? -12.634 -9.829 -21.858 1.00 74.81 190 TYR A CA 1
ATOM 1500 C C . TYR A 1 190 ? -13.502 -8.732 -22.441 1.00 74.81 190 TYR A C 1
ATOM 1502 O O . TYR A 1 190 ? -14.536 -8.370 -21.876 1.00 74.81 190 TYR A O 1
ATOM 1510 N N . ARG A 1 191 ? -13.077 -8.205 -23.584 1.00 69.62 191 ARG A N 1
ATOM 1511 C CA . ARG A 1 191 ? -13.831 -7.176 -24.277 1.00 69.62 191 ARG A CA 1
ATOM 1512 C C . ARG A 1 191 ? -15.106 -7.776 -24.862 1.00 69.62 191 ARG A C 1
ATOM 1514 O O . ARG A 1 191 ? -15.060 -8.716 -25.656 1.00 69.62 191 ARG A O 1
ATOM 1521 N N . VAL A 1 192 ? -16.238 -7.203 -24.473 1.00 71.81 192 VAL A N 1
ATOM 1522 C CA . VAL A 1 192 ? -17.548 -7.525 -25.036 1.00 71.81 192 VAL A CA 1
ATOM 1523 C C . VAL A 1 192 ? -17.865 -6.495 -26.117 1.00 71.81 192 VAL A C 1
ATOM 1525 O O . VAL A 1 192 ? -17.747 -5.291 -25.892 1.00 71.81 192 VAL A O 1
ATOM 1528 N N . PHE A 1 193 ? -18.247 -6.960 -27.302 1.00 74.69 193 PHE A N 1
ATOM 1529 C CA . PHE A 1 193 ? -18.699 -6.119 -28.402 1.00 74.69 193 PHE A CA 1
ATOM 1530 C C . PHE A 1 193 ? -20.222 -6.078 -28.406 1.00 74.69 193 PHE A C 1
ATOM 1532 O O . PHE A 1 193 ? -20.882 -7.118 -28.454 1.00 74.69 193 PHE A O 1
ATOM 1539 N N . GLN A 1 194 ? -20.778 -4.873 -28.394 1.00 68.75 194 GLN A N 1
ATOM 1540 C CA . GLN A 1 194 ? -22.210 -4.659 -28.512 1.00 68.75 194 GLN A CA 1
ATOM 1541 C C . GLN A 1 194 ? -22.465 -3.569 -29.550 1.00 68.75 194 GLN A C 1
ATOM 1543 O O . GLN A 1 194 ? -22.078 -2.418 -29.362 1.00 68.75 194 GLN A O 1
ATOM 1548 N N . ASN A 1 195 ? -23.109 -3.942 -30.653 1.00 75.69 195 ASN A N 1
ATOM 1549 C CA . ASN A 1 195 ? -23.697 -2.974 -31.572 1.00 75.69 195 ASN A CA 1
ATOM 1550 C C . ASN A 1 195 ? -25.058 -2.526 -31.017 1.00 75.69 195 ASN A C 1
ATOM 1552 O O . ASN A 1 195 ? -25.705 -3.283 -30.287 1.00 75.69 195 ASN A O 1
ATOM 1556 N N . GLN A 1 196 ? -25.519 -1.321 -31.374 1.00 76.00 196 GLN A N 1
ATOM 1557 C CA . GLN A 1 196 ? -26.873 -0.877 -31.020 1.00 76.00 196 GLN A CA 1
ATOM 1558 C C . GLN A 1 196 ? -27.906 -1.930 -31.451 1.00 76.00 196 GLN A C 1
ATOM 1560 O O . GLN A 1 196 ? -27.873 -2.415 -32.581 1.00 76.00 196 GLN A O 1
ATOM 1565 N N . ASN A 1 197 ? -28.811 -2.282 -30.534 1.00 78.56 197 ASN A N 1
ATOM 1566 C CA . ASN A 1 197 ? -29.882 -3.269 -30.721 1.00 78.56 197 ASN A CA 1
ATOM 1567 C C . ASN A 1 197 ? -29.431 -4.719 -30.988 1.00 78.56 197 ASN A C 1
ATOM 1569 O O . ASN A 1 197 ? -30.228 -5.520 -31.471 1.00 78.56 197 ASN A O 1
ATOM 1573 N N . GLN A 1 198 ? -28.190 -5.089 -30.656 1.00 77.44 198 GLN A N 1
ATOM 1574 C CA . GLN A 1 198 ? -27.745 -6.486 -30.678 1.00 77.44 198 GLN A CA 1
ATOM 1575 C C . GLN A 1 198 ? -27.378 -6.985 -29.274 1.00 77.44 198 GLN A C 1
ATOM 1577 O O . GLN A 1 198 ? -26.933 -6.194 -28.432 1.00 77.44 198 GLN A O 1
ATOM 1582 N N . PRO A 1 199 ? -27.563 -8.291 -28.998 1.00 76.56 199 PRO A N 1
ATOM 1583 C CA . PRO A 1 199 ? -27.058 -8.893 -27.775 1.00 76.56 199 PRO A CA 1
ATOM 1584 C C . PRO A 1 199 ? -25.537 -8.734 -27.708 1.00 76.56 199 PRO A C 1
ATOM 1586 O O . PRO A 1 199 ? -24.842 -8.754 -28.725 1.00 76.56 199 PRO A O 1
ATOM 1589 N N . ALA A 1 200 ? -25.024 -8.544 -26.498 1.00 75.00 200 ALA A N 1
ATOM 1590 C CA . ALA A 1 200 ? -23.599 -8.386 -26.268 1.00 75.00 200 ALA A CA 1
ATOM 1591 C C . ALA A 1 200 ? -22.868 -9.698 -26.619 1.00 75.00 200 ALA A C 1
ATOM 1593 O O . ALA A 1 200 ? -23.285 -10.777 -26.202 1.00 75.00 200 ALA A O 1
ATOM 1594 N N . THR A 1 201 ? -21.791 -9.617 -27.402 1.00 70.81 201 THR A N 1
ATOM 1595 C CA . THR A 1 201 ? -21.040 -10.790 -27.880 1.00 70.81 201 THR A CA 1
ATOM 1596 C C . THR A 1 201 ? -19.576 -10.716 -27.466 1.00 70.81 201 THR A C 1
ATOM 1598 O O . THR A 1 201 ? -18.956 -9.655 -27.504 1.00 70.81 201 THR A O 1
ATOM 1601 N N . ILE A 1 202 ? -18.992 -11.853 -27.087 1.00 70.50 202 ILE A N 1
ATOM 1602 C CA . ILE A 1 202 ? -17.550 -11.978 -26.845 1.00 70.50 202 ILE A CA 1
ATOM 1603 C C . ILE A 1 202 ? -16.943 -12.700 -28.042 1.00 70.50 202 ILE A C 1
ATOM 1605 O O . ILE A 1 202 ? -17.338 -13.820 -28.364 1.00 70.50 202 ILE A O 1
ATOM 1609 N N . LYS A 1 203 ? -15.965 -12.072 -28.699 1.00 67.62 203 LYS A N 1
ATOM 1610 C CA . LYS A 1 203 ? -15.144 -12.749 -29.708 1.00 67.62 203 LYS A CA 1
ATOM 1611 C C . LYS A 1 203 ? -13.985 -13.438 -28.995 1.00 67.62 203 LYS A C 1
ATOM 1613 O O . LYS A 1 203 ? -13.015 -12.785 -28.628 1.00 67.62 203 LYS A O 1
ATOM 1618 N N . ALA A 1 204 ? -14.102 -14.744 -28.792 1.00 68.44 204 ALA A N 1
ATOM 1619 C CA . ALA A 1 204 ? -13.071 -15.568 -28.175 1.00 68.44 204 ALA A CA 1
ATOM 1620 C C . ALA A 1 204 ? -12.798 -16.804 -29.036 1.00 68.44 204 ALA A C 1
ATOM 1622 O O . ALA A 1 204 ? -13.713 -17.363 -29.640 1.00 68.44 204 ALA A O 1
ATOM 1623 N N . LYS A 1 205 ? -11.537 -17.238 -29.093 1.00 70.19 205 LYS A N 1
ATOM 1624 C CA . LYS A 1 205 ? -11.178 -18.509 -29.723 1.00 70.19 205 LYS A CA 1
ATOM 1625 C C . LYS A 1 205 ? -11.358 -19.626 -28.699 1.00 70.19 205 LYS A C 1
ATOM 1627 O O . LYS A 1 205 ? -10.883 -19.508 -27.573 1.00 70.19 205 LYS A O 1
ATOM 1632 N N . LEU A 1 206 ? -12.042 -20.695 -29.088 1.00 73.50 206 LEU A N 1
ATOM 1633 C CA . LEU A 1 206 ? -12.232 -21.876 -28.249 1.00 73.50 206 LEU A CA 1
ATOM 1634 C C . LEU A 1 206 ? -10.899 -22.606 -28.059 1.00 73.50 206 LEU A C 1
ATOM 1636 O O . LEU A 1 206 ? -10.165 -22.814 -29.028 1.00 73.50 206 LEU A O 1
ATOM 1640 N N . ALA A 1 207 ? -10.601 -23.010 -26.826 1.00 75.19 207 ALA A N 1
ATOM 1641 C CA . ALA A 1 207 ? -9.487 -23.901 -26.551 1.00 75.19 207 ALA A CA 1
ATOM 1642 C C . ALA A 1 207 ? -9.763 -25.273 -27.181 1.00 75.19 207 ALA A C 1
ATOM 1644 O O . ALA A 1 207 ? -10.888 -25.784 -27.149 1.00 75.19 207 ALA A O 1
ATOM 1645 N N . VAL A 1 208 ? -8.721 -25.856 -27.767 1.00 75.00 208 VAL A N 1
ATOM 1646 C CA . VAL A 1 208 ? -8.777 -27.153 -28.441 1.00 75.00 208 VAL A CA 1
ATOM 1647 C C . VAL A 1 208 ? -7.877 -28.119 -27.685 1.00 75.00 208 VAL A C 1
ATOM 1649 O O . VAL A 1 208 ? -6.719 -27.803 -27.422 1.00 75.00 208 VAL A O 1
ATOM 1652 N N . ASN A 1 209 ? -8.399 -29.299 -27.363 1.00 76.25 209 ASN A N 1
ATOM 1653 C CA . ASN A 1 209 ? -7.630 -30.406 -26.806 1.00 76.25 209 ASN A CA 1
ATOM 1654 C C . ASN A 1 209 ? -7.784 -31.617 -27.732 1.00 76.25 209 ASN A C 1
ATOM 1656 O O . ASN A 1 209 ? -8.907 -31.996 -28.053 1.00 76.25 209 ASN A O 1
ATOM 1660 N N . ASN A 1 210 ? -6.674 -32.195 -28.203 1.00 78.88 210 ASN A N 1
ATOM 1661 C CA . ASN A 1 210 ? -6.666 -33.323 -29.147 1.00 78.88 210 ASN A CA 1
ATOM 1662 C C . ASN A 1 210 ? -7.611 -33.132 -30.355 1.00 78.88 210 ASN A C 1
ATOM 1664 O O . ASN A 1 210 ? -8.401 -34.012 -30.688 1.00 78.88 210 ASN A O 1
ATOM 1668 N N . ASN A 1 211 ? -7.551 -31.964 -31.004 1.00 78.06 211 ASN A N 1
ATOM 1669 C CA . ASN A 1 211 ? -8.412 -31.567 -32.130 1.00 78.06 211 ASN A CA 1
ATOM 1670 C C . ASN A 1 211 ? -9.925 -31.495 -31.829 1.00 78.06 211 ASN A C 1
ATOM 1672 O O . ASN A 1 211 ? -10.719 -31.348 -32.757 1.00 78.06 211 ASN A O 1
ATOM 1676 N N . GLN A 1 212 ? -10.339 -31.535 -30.560 1.00 74.50 212 GLN A N 1
ATOM 1677 C CA . GLN A 1 212 ? -11.725 -31.322 -30.143 1.00 74.50 212 GLN A CA 1
ATOM 1678 C C . GLN A 1 212 ? -11.878 -30.000 -29.386 1.00 74.50 212 GLN A C 1
ATOM 1680 O O . GLN A 1 212 ? -11.036 -29.632 -28.562 1.00 74.50 212 GLN A O 1
ATOM 1685 N N . TYR A 1 213 ? -12.963 -29.274 -29.667 1.00 77.62 213 TYR A N 1
ATOM 1686 C CA . TYR A 1 213 ? -13.318 -28.073 -28.915 1.00 77.62 213 TYR A CA 1
ATOM 1687 C C . TYR A 1 213 ? -13.648 -28.440 -27.471 1.00 77.62 213 TYR A C 1
ATOM 1689 O O . TYR A 1 213 ? -14.432 -29.353 -27.214 1.00 77.62 213 TYR A O 1
ATOM 1697 N N . MET A 1 214 ? -13.076 -27.703 -26.527 1.00 76.50 214 MET A N 1
ATOM 1698 C CA . MET A 1 214 ? -13.353 -27.886 -25.108 1.00 76.50 214 MET A CA 1
ATOM 1699 C C . MET A 1 214 ? -14.656 -27.176 -24.724 1.00 76.50 214 MET A C 1
ATOM 1701 O O . MET A 1 214 ? -14.638 -26.039 -24.246 1.00 76.50 214 MET A O 1
ATOM 1705 N N . ILE A 1 215 ? -15.780 -27.851 -24.960 1.00 78.25 215 ILE A N 1
ATOM 1706 C CA . ILE A 1 215 ? -17.109 -27.447 -24.492 1.00 78.25 215 ILE A CA 1
ATOM 1707 C C . ILE A 1 215 ? -17.493 -28.379 -23.341 1.00 78.25 215 ILE A C 1
ATOM 1709 O O . ILE A 1 215 ? -17.521 -29.599 -23.501 1.00 78.25 215 ILE A O 1
ATOM 1713 N N . ASN A 1 216 ? -17.746 -27.802 -22.173 1.00 77.94 216 ASN A N 1
ATOM 1714 C CA . ASN A 1 216 ? -18.159 -28.515 -20.975 1.00 77.94 216 ASN A CA 1
ATOM 1715 C C . ASN A 1 216 ? -19.641 -28.913 -21.070 1.00 77.94 216 ASN A C 1
ATOM 1717 O O . ASN A 1 216 ? -20.429 -28.311 -21.801 1.00 77.94 216 ASN A O 1
ATOM 1721 N N . SER A 1 217 ? -20.041 -29.924 -20.299 1.00 77.31 217 SER A N 1
ATOM 1722 C CA . SER A 1 217 ? -21.420 -30.436 -20.275 1.00 77.31 217 SER A CA 1
ATOM 1723 C C . SER A 1 217 ? -22.454 -29.433 -19.748 1.00 77.31 217 SER A C 1
ATOM 1725 O O . SER A 1 217 ? -23.642 -29.598 -20.008 1.00 77.31 217 SER A O 1
ATOM 1727 N N . ASP A 1 218 ? -22.016 -28.390 -19.041 1.00 77.06 218 ASP A N 1
ATOM 1728 C CA . ASP A 1 218 ? -22.838 -27.265 -18.581 1.00 77.06 218 ASP A CA 1
ATOM 1729 C C . ASP A 1 218 ? -23.015 -26.162 -19.648 1.00 77.06 218 ASP A C 1
ATOM 1731 O O . ASP A 1 218 ? -23.617 -25.123 -19.378 1.00 77.06 218 ASP A O 1
ATOM 1735 N N . GLY A 1 219 ? -22.492 -26.371 -20.862 1.00 71.25 219 GLY A N 1
ATOM 1736 C CA . GLY A 1 219 ? -22.552 -25.415 -21.968 1.00 71.25 219 GLY A CA 1
ATOM 1737 C C . GLY A 1 219 ? -21.493 -24.311 -21.906 1.00 71.25 219 GLY A C 1
ATOM 1738 O O . GLY A 1 219 ? -21.449 -23.460 -22.796 1.00 71.25 219 GLY A O 1
ATOM 1739 N N . THR A 1 220 ? -20.616 -24.313 -20.897 1.00 76.00 220 THR A N 1
ATOM 1740 C CA . THR A 1 220 ? -19.465 -23.405 -20.853 1.00 76.00 220 THR A CA 1
ATOM 1741 C C . THR A 1 220 ? -18.356 -23.892 -21.785 1.00 76.00 220 THR A C 1
ATOM 1743 O O . THR A 1 220 ? -18.265 -25.073 -22.113 1.00 76.00 220 THR A O 1
ATOM 1746 N N . PHE A 1 221 ? -17.490 -22.991 -22.243 1.00 75.12 221 PHE A N 1
ATOM 1747 C CA . PHE A 1 221 ? -16.366 -23.348 -23.104 1.00 75.12 221 PHE A CA 1
ATOM 1748 C C . PHE A 1 221 ? -15.064 -22.738 -22.602 1.00 75.12 221 PHE A C 1
ATOM 1750 O O . PHE A 1 221 ? -15.039 -21.623 -22.077 1.00 75.12 221 PHE A O 1
ATOM 1757 N N . ALA A 1 222 ? -13.961 -23.459 -22.784 1.00 75.50 222 ALA A N 1
ATOM 1758 C CA . ALA A 1 222 ? -12.643 -22.921 -22.482 1.00 75.50 222 ALA A CA 1
ATOM 1759 C C . ALA A 1 222 ? -12.197 -21.959 -23.595 1.00 75.50 222 ALA A C 1
ATOM 1761 O O . ALA A 1 222 ? -12.371 -22.237 -24.783 1.00 75.50 222 ALA A O 1
ATOM 1762 N N . ILE A 1 223 ? -11.613 -20.823 -23.211 1.00 71.31 223 ILE A N 1
ATOM 1763 C CA . ILE A 1 223 ? -11.066 -19.819 -24.133 1.00 71.31 223 ILE A CA 1
ATOM 1764 C C . ILE A 1 223 ? -9.557 -20.030 -24.262 1.00 71.31 223 ILE A C 1
ATOM 1766 O O . ILE A 1 223 ? -8.852 -20.133 -23.259 1.00 71.31 223 ILE A O 1
ATOM 1770 N N . ASP A 1 224 ? -9.061 -20.051 -25.498 1.00 70.62 224 ASP A N 1
ATOM 1771 C CA . ASP A 1 224 ? -7.638 -19.958 -25.817 1.00 70.62 224 ASP A CA 1
ATOM 1772 C C . ASP A 1 224 ? -7.147 -18.537 -25.490 1.00 70.62 224 ASP A C 1
ATOM 1774 O O . ASP A 1 224 ? -7.291 -17.598 -26.278 1.00 70.62 224 ASP A O 1
ATOM 1778 N N . THR A 1 225 ? -6.586 -18.380 -24.290 1.00 66.56 225 THR A N 1
ATOM 1779 C CA . THR A 1 225 ? -6.104 -17.095 -23.761 1.00 66.56 225 THR A CA 1
ATOM 1780 C C . THR A 1 225 ? -4.848 -16.574 -24.457 1.00 66.56 225 THR A C 1
ATOM 1782 O O . THR A 1 225 ? -4.499 -15.412 -24.258 1.00 66.56 225 THR A O 1
ATOM 1785 N N . GLN A 1 226 ? -4.177 -17.393 -25.276 1.00 66.88 226 GLN A N 1
ATOM 1786 C CA . GLN A 1 226 ? -3.032 -16.967 -26.088 1.00 66.88 226 GLN A CA 1
ATOM 1787 C C . GLN A 1 226 ? -3.494 -16.304 -27.390 1.00 66.88 226 GLN A C 1
ATOM 1789 O O . GLN A 1 226 ? -2.900 -15.328 -27.836 1.00 66.88 226 GLN A O 1
ATOM 1794 N N . ALA A 1 227 ? -4.576 -16.807 -27.989 1.00 65.12 227 ALA A N 1
ATOM 1795 C CA . ALA A 1 227 ? -5.130 -16.262 -29.228 1.00 65.12 227 ALA A CA 1
ATOM 1796 C C . ALA A 1 227 ? -6.161 -15.141 -29.008 1.00 65.12 227 ALA A C 1
ATOM 1798 O O . ALA A 1 227 ? -6.331 -14.286 -29.875 1.00 65.12 227 ALA A O 1
ATOM 1799 N N . ALA A 1 228 ? -6.854 -15.142 -27.868 1.00 67.06 228 ALA A N 1
ATOM 1800 C CA . ALA A 1 228 ? -7.757 -14.078 -27.437 1.00 67.06 228 ALA A CA 1
ATOM 1801 C C . ALA A 1 228 ? -7.244 -13.494 -26.114 1.00 67.06 228 ALA A C 1
ATOM 1803 O O . ALA A 1 228 ? -7.759 -13.804 -25.036 1.00 67.06 228 ALA A O 1
ATOM 1804 N N . ALA A 1 229 ? -6.182 -12.690 -26.210 1.00 65.94 229 ALA A N 1
ATOM 1805 C CA . ALA A 1 229 ? -5.519 -12.124 -25.045 1.00 65.94 229 ALA A CA 1
ATOM 1806 C C . ALA A 1 229 ? -6.491 -11.236 -24.240 1.00 65.94 229 ALA A C 1
ATOM 1808 O O . ALA A 1 229 ? -7.126 -10.347 -24.815 1.00 65.94 229 ALA A O 1
ATOM 1809 N N . PRO A 1 230 ? -6.629 -11.463 -22.924 1.00 68.62 230 PRO A N 1
ATOM 1810 C CA . PRO A 1 230 ? -7.463 -10.624 -22.080 1.00 68.62 230 PRO A CA 1
ATOM 1811 C C . PRO A 1 230 ? -6.849 -9.229 -21.909 1.00 68.62 230 PRO A C 1
ATOM 1813 O O . PRO A 1 230 ? -5.627 -9.064 -21.901 1.00 68.62 230 PRO A O 1
ATOM 1816 N N . GLU A 1 231 ? -7.700 -8.229 -21.698 1.00 70.38 231 GLU A N 1
ATOM 1817 C CA . GLU A 1 231 ? -7.270 -6.877 -21.352 1.00 70.38 231 GLU A CA 1
ATOM 1818 C C . GLU A 1 231 ? -7.138 -6.757 -19.827 1.00 70.38 231 GLU A C 1
ATOM 1820 O O . GLU A 1 231 ? -8.003 -7.200 -19.067 1.00 70.38 231 GLU A O 1
ATOM 1825 N N . TYR A 1 232 ? -6.046 -6.155 -19.362 1.00 69.75 232 TYR A N 1
ATOM 1826 C CA . TYR A 1 232 ? -5.819 -5.895 -17.942 1.00 69.75 232 TYR A CA 1
ATOM 1827 C C . TYR A 1 232 ? -6.156 -4.440 -17.642 1.00 69.75 232 TYR A C 1
ATOM 1829 O O . TYR A 1 232 ? -5.369 -3.535 -17.930 1.00 69.75 232 TYR A O 1
ATOM 1837 N N . ILE A 1 233 ? -7.340 -4.222 -17.073 1.00 69.06 233 ILE A N 1
ATOM 1838 C CA . ILE A 1 233 ? -7.884 -2.888 -16.819 1.00 69.06 233 ILE A CA 1
ATOM 1839 C C . ILE A 1 233 ? -7.828 -2.610 -15.321 1.00 69.06 233 ILE A C 1
ATOM 1841 O O . ILE A 1 233 ? -8.182 -3.449 -14.490 1.00 69.06 233 ILE A O 1
ATOM 1845 N N . GLN A 1 234 ? -7.382 -1.407 -14.982 1.00 73.81 234 GLN A N 1
ATOM 1846 C CA . GLN A 1 234 ? -7.434 -0.883 -13.629 1.00 73.81 234 GLN A CA 1
ATOM 1847 C C . GLN A 1 234 ? -8.653 0.024 -13.507 1.00 73.81 234 GLN A C 1
ATOM 1849 O O . GLN A 1 234 ? -8.743 1.046 -14.186 1.00 73.81 234 GLN A O 1
ATOM 1854 N N . VAL A 1 235 ? -9.615 -0.363 -12.673 1.00 69.81 235 VAL A N 1
ATOM 1855 C CA . VAL A 1 235 ? -10.837 0.423 -12.486 1.00 69.81 235 VAL A CA 1
ATOM 1856 C C . VAL A 1 235 ? -10.573 1.498 -11.436 1.00 69.81 235 VAL A C 1
ATOM 1858 O O . VAL A 1 235 ? -10.471 1.213 -10.243 1.00 69.81 235 VAL A O 1
ATOM 1861 N N . ILE A 1 236 ? -10.462 2.745 -11.887 1.00 77.00 236 ILE A N 1
ATOM 1862 C CA . ILE A 1 236 ? -10.335 3.915 -11.018 1.00 77.00 236 ILE A CA 1
ATOM 1863 C C . ILE A 1 236 ? -11.742 4.436 -10.736 1.00 77.00 236 ILE A C 1
ATOM 1865 O O . ILE A 1 236 ? -12.388 5.013 -11.604 1.00 77.00 236 ILE A O 1
ATOM 1869 N N . SER A 1 237 ? -12.227 4.186 -9.522 1.00 75.44 237 SER A N 1
ATOM 1870 C CA . SER A 1 237 ? -13.607 4.497 -9.133 1.00 75.44 237 SER A CA 1
ATOM 1871 C C . SER A 1 237 ? -13.779 5.858 -8.449 1.00 75.44 237 SER A C 1
ATOM 1873 O O . SER A 1 237 ? -14.908 6.238 -8.166 1.00 75.44 237 SER A O 1
ATOM 1875 N N . SER A 1 238 ? -12.692 6.571 -8.134 1.00 79.94 238 SER A N 1
ATOM 1876 C CA . SER A 1 238 ? -12.741 7.875 -7.460 1.00 79.94 238 SER A CA 1
ATOM 1877 C C . SER A 1 238 ? -11.494 8.718 -7.735 1.00 79.94 238 SER A C 1
ATOM 1879 O O . SER A 1 238 ? -10.450 8.196 -8.137 1.00 79.94 238 SER A O 1
ATOM 1881 N N . GLU A 1 239 ? -11.590 10.023 -7.473 1.00 81.56 239 GLU A N 1
ATOM 1882 C CA . GLU A 1 239 ? -10.474 10.968 -7.615 1.00 81.56 239 GLU A CA 1
ATOM 1883 C C . GLU A 1 239 ? -9.293 10.618 -6.700 1.00 81.56 239 GLU A C 1
ATOM 1885 O O . GLU A 1 239 ? -8.144 10.694 -7.125 1.00 81.56 239 GLU A O 1
ATOM 1890 N N . TYR A 1 240 ? -9.559 10.138 -5.482 1.00 82.50 240 TYR A N 1
ATOM 1891 C CA . TYR A 1 240 ? -8.523 9.686 -4.549 1.00 82.50 240 TYR A CA 1
ATOM 1892 C C . TYR A 1 240 ? -7.736 8.492 -5.090 1.00 82.50 240 TYR A C 1
ATOM 1894 O O . TYR A 1 240 ? -6.510 8.467 -5.019 1.00 82.50 240 TYR A O 1
ATOM 1902 N N . LYS A 1 241 ? -8.420 7.524 -5.712 1.00 81.75 241 LYS A N 1
ATOM 1903 C CA . LYS A 1 241 ? -7.744 6.402 -6.378 1.00 81.75 241 LYS A CA 1
ATOM 1904 C C . LYS A 1 241 ? -6.977 6.843 -7.618 1.00 81.75 241 LYS A C 1
ATOM 1906 O O . LYS A 1 241 ? -5.929 6.276 -7.911 1.00 81.75 241 LYS A O 1
ATOM 1911 N N . ALA A 1 242 ? -7.480 7.849 -8.337 1.00 84.25 242 ALA A N 1
ATOM 1912 C CA . ALA A 1 242 ? -6.751 8.450 -9.448 1.00 84.25 242 ALA A CA 1
ATOM 1913 C C . ALA A 1 242 ? -5.458 9.116 -8.953 1.00 84.25 242 ALA A C 1
ATOM 1915 O O . ALA A 1 242 ? -4.407 8.951 -9.567 1.00 84.25 242 ALA A O 1
ATOM 1916 N N . LEU A 1 243 ? -5.518 9.818 -7.818 1.00 87.25 243 LEU A N 1
ATOM 1917 C CA . LEU A 1 243 ? -4.354 10.427 -7.185 1.00 87.25 243 LEU A CA 1
ATOM 1918 C C . LEU A 1 243 ? -3.352 9.368 -6.714 1.00 87.25 243 LEU A C 1
ATOM 1920 O O . LEU A 1 243 ? -2.175 9.473 -7.048 1.00 87.25 243 LEU A O 1
ATOM 1924 N N . ALA A 1 244 ? -3.813 8.323 -6.024 1.00 88.81 244 ALA A N 1
ATOM 1925 C CA . ALA A 1 244 ? -2.969 7.210 -5.588 1.00 88.81 244 ALA A CA 1
ATOM 1926 C C . ALA A 1 244 ? -2.242 6.549 -6.768 1.00 88.81 244 ALA A C 1
ATOM 1928 O O . ALA A 1 244 ? -1.036 6.315 -6.715 1.00 88.81 244 ALA A O 1
ATOM 1929 N N . TYR A 1 245 ? -2.960 6.338 -7.875 1.00 86.00 245 TYR A N 1
ATOM 1930 C CA . TYR A 1 245 ? -2.380 5.844 -9.119 1.00 86.00 245 TYR A CA 1
ATOM 1931 C C . TYR A 1 245 ? -1.296 6.781 -9.670 1.00 86.00 245 TYR A C 1
ATOM 1933 O O . TYR A 1 245 ? -0.218 6.328 -10.047 1.00 86.00 245 TYR A O 1
ATOM 1941 N N . ILE A 1 246 ? -1.542 8.096 -9.693 1.00 87.88 246 ILE A N 1
ATOM 1942 C CA . ILE A 1 246 ? -0.551 9.083 -10.146 1.00 87.88 246 ILE A CA 1
ATOM 1943 C C . ILE A 1 246 ? 0.716 9.030 -9.279 1.00 87.88 246 ILE A C 1
ATOM 1945 O O . ILE A 1 246 ? 1.817 9.054 -9.835 1.00 87.88 246 ILE A O 1
ATOM 1949 N N . TYR A 1 247 ? 0.576 8.920 -7.954 1.00 91.25 247 TYR A N 1
ATOM 1950 C CA . TYR A 1 247 ? 1.707 8.769 -7.032 1.00 91.25 247 TYR A CA 1
ATOM 1951 C C . TYR A 1 247 ? 2.495 7.486 -7.300 1.00 91.25 247 TYR A C 1
ATOM 1953 O O . TYR A 1 247 ? 3.710 7.557 -7.475 1.00 91.25 247 TYR A O 1
ATOM 1961 N N . GLU A 1 248 ? 1.827 6.337 -7.431 1.00 88.06 248 GLU A N 1
ATOM 1962 C CA . GLU A 1 248 ? 2.484 5.055 -7.720 1.00 88.06 248 GLU A CA 1
ATOM 1963 C C . GLU A 1 248 ? 3.283 5.102 -9.026 1.00 88.06 248 GLU A C 1
ATOM 1965 O O . GLU A 1 248 ? 4.450 4.705 -9.073 1.00 88.06 248 GLU A O 1
ATOM 1970 N N . GLN A 1 249 ? 2.683 5.646 -10.087 1.00 85.44 249 GLN A N 1
ATOM 1971 C CA . GLN A 1 249 ? 3.331 5.740 -11.392 1.00 85.44 249 GLN A CA 1
ATOM 1972 C C . GLN A 1 249 ? 4.505 6.722 -11.384 1.00 85.44 249 GLN A C 1
ATOM 1974 O O . GLN A 1 249 ? 5.541 6.449 -11.995 1.00 85.44 249 GLN A O 1
ATOM 1979 N N . ALA A 1 250 ? 4.372 7.859 -10.700 1.00 89.25 250 ALA A N 1
ATOM 1980 C CA . ALA A 1 250 ? 5.455 8.825 -10.569 1.00 89.25 250 ALA A CA 1
ATOM 1981 C C . ALA A 1 250 ? 6.614 8.265 -9.725 1.00 89.25 250 ALA A C 1
ATOM 1983 O O . ALA A 1 250 ? 7.774 8.419 -10.117 1.00 89.25 250 ALA A O 1
ATOM 1984 N N . LEU A 1 251 ? 6.300 7.556 -8.636 1.00 91.25 251 LEU A N 1
ATOM 1985 C CA . LEU A 1 251 ? 7.266 6.910 -7.746 1.00 91.25 251 LEU A CA 1
ATOM 1986 C C . LEU A 1 251 ? 8.057 5.853 -8.501 1.00 91.25 251 LEU A C 1
ATOM 1988 O O . LEU A 1 251 ? 9.285 5.894 -8.519 1.00 91.25 251 LEU A O 1
ATOM 1992 N N . MET A 1 252 ? 7.343 4.962 -9.187 1.00 87.31 252 MET A N 1
ATOM 1993 C CA . MET A 1 252 ? 7.930 3.920 -10.015 1.00 87.31 252 MET A CA 1
ATOM 1994 C C . MET A 1 252 ? 8.801 4.524 -11.122 1.00 87.31 252 MET A C 1
ATOM 1996 O O . MET A 1 252 ? 9.956 4.146 -11.294 1.00 87.31 252 MET A O 1
ATOM 2000 N N . LYS A 1 253 ? 8.292 5.508 -11.869 1.00 86.06 253 LYS A N 1
ATOM 2001 C CA . LYS A 1 253 ? 9.059 6.141 -12.948 1.00 86.06 253 LYS A CA 1
ATOM 2002 C C . LYS A 1 253 ? 10.373 6.730 -12.436 1.00 86.06 253 LYS A C 1
ATOM 2004 O O . LYS A 1 253 ? 11.420 6.476 -13.032 1.00 86.06 253 LYS A O 1
ATOM 2009 N N . LYS A 1 254 ? 10.325 7.512 -11.353 1.00 89.69 254 LYS A N 1
ATOM 2010 C CA . LYS A 1 254 ? 11.521 8.177 -10.832 1.00 89.69 254 LYS A CA 1
ATOM 2011 C C . LYS A 1 254 ? 12.493 7.185 -10.201 1.00 89.69 254 LYS A C 1
ATOM 2013 O O . LYS A 1 254 ? 13.700 7.319 -10.395 1.00 89.69 254 LYS A O 1
ATOM 2018 N N . SER A 1 255 ? 11.988 6.172 -9.498 1.00 89.75 255 SER A N 1
ATOM 2019 C CA . SER A 1 255 ? 12.840 5.163 -8.877 1.00 89.75 255 SER A CA 1
ATOM 2020 C C . SER A 1 255 ? 13.625 4.362 -9.909 1.00 89.75 255 SER A C 1
ATOM 2022 O O . SER A 1 255 ? 14.829 4.181 -9.751 1.00 89.75 255 SER A O 1
ATOM 2024 N N . PHE A 1 256 ? 12.987 3.960 -11.008 1.00 86.44 256 PHE A N 1
ATOM 2025 C CA . PHE A 1 256 ? 13.660 3.237 -12.083 1.00 86.44 256 PHE A CA 1
ATOM 2026 C C . PHE A 1 256 ? 14.626 4.107 -12.883 1.00 86.44 256 PHE A C 1
ATOM 2028 O O . PHE A 1 256 ? 15.671 3.614 -13.298 1.00 86.44 256 PHE A O 1
ATOM 2035 N N . GLU A 1 257 ? 14.330 5.393 -13.071 1.00 86.50 257 GLU A N 1
ATOM 2036 C CA . GLU A 1 257 ? 15.284 6.340 -13.659 1.00 86.50 257 GLU A CA 1
ATOM 2037 C C . GLU A 1 257 ? 16.592 6.375 -12.852 1.00 86.50 257 GLU A C 1
ATOM 2039 O O . GLU A 1 257 ? 17.672 6.227 -13.425 1.00 86.50 257 GLU A O 1
ATOM 2044 N N . ILE A 1 258 ? 16.495 6.486 -11.523 1.00 87.75 258 ILE A N 1
ATOM 2045 C CA . ILE A 1 258 ? 17.658 6.480 -10.625 1.00 87.75 258 ILE A CA 1
ATOM 2046 C C . ILE A 1 258 ? 18.318 5.091 -10.598 1.00 87.75 258 ILE A C 1
ATOM 2048 O O . ILE A 1 258 ? 19.538 4.986 -10.683 1.00 87.75 258 ILE A O 1
ATOM 2052 N N . ALA A 1 259 ? 17.539 4.008 -10.537 1.00 86.00 259 ALA A N 1
ATOM 2053 C CA . ALA A 1 259 ? 18.068 2.644 -10.507 1.00 86.00 259 ALA A CA 1
ATOM 2054 C C . ALA A 1 259 ? 18.867 2.297 -11.776 1.00 86.00 259 ALA A C 1
ATOM 2056 O O . ALA A 1 259 ? 19.919 1.666 -11.693 1.00 86.00 259 ALA A O 1
ATOM 2057 N N . LEU A 1 260 ? 18.408 2.739 -12.953 1.00 83.12 260 LEU A N 1
ATOM 2058 C CA . LEU A 1 260 ? 19.138 2.583 -14.216 1.00 83.12 260 LEU A CA 1
ATOM 2059 C C . LEU A 1 260 ? 20.473 3.339 -14.196 1.00 83.12 260 LEU A C 1
ATOM 2061 O O . LEU A 1 260 ? 21.474 2.810 -14.674 1.00 83.12 260 LEU A O 1
ATOM 2065 N N . GLN A 1 261 ? 20.516 4.536 -13.600 1.00 83.56 261 GLN A N 1
ATOM 2066 C CA . GLN A 1 261 ? 21.768 5.278 -13.397 1.00 83.56 261 GLN A CA 1
ATOM 2067 C C . GLN A 1 261 ? 22.716 4.559 -12.423 1.00 83.56 261 GLN A C 1
ATOM 2069 O O . GLN A 1 261 ? 23.931 4.651 -12.574 1.00 83.56 261 GLN A O 1
ATOM 2074 N N . GLN A 1 262 ? 22.173 3.804 -11.465 1.00 82.44 262 GLN A N 1
ATOM 2075 C CA . GLN A 1 262 ? 22.929 2.988 -10.507 1.00 82.44 262 GLN A CA 1
ATOM 2076 C C . GLN A 1 262 ? 23.331 1.599 -11.042 1.00 82.44 262 GLN A C 1
ATOM 2078 O O . GLN A 1 262 ? 23.878 0.790 -10.294 1.00 82.44 262 GLN A O 1
ATOM 2083 N N . GLY A 1 263 ? 23.089 1.303 -12.324 1.00 71.44 263 GLY A N 1
ATOM 2084 C CA . GLY A 1 263 ? 23.540 0.061 -12.958 1.00 71.44 263 GLY A CA 1
ATOM 2085 C C . GLY A 1 263 ? 22.506 -1.065 -13.005 1.00 71.44 263 GLY A C 1
ATOM 2086 O O . GLY A 1 263 ? 22.873 -2.211 -13.271 1.00 71.44 263 GLY A O 1
ATOM 2087 N N . LEU A 1 264 ? 21.215 -0.771 -12.802 1.00 75.50 264 LEU A N 1
ATOM 2088 C CA . LEU A 1 264 ? 20.154 -1.709 -13.176 1.00 75.50 264 LEU A CA 1
ATOM 2089 C C . LEU A 1 264 ? 20.273 -2.019 -14.688 1.00 75.50 264 LEU A C 1
ATOM 2091 O O . LEU A 1 264 ? 20.360 -1.078 -15.483 1.00 75.50 264 LEU A O 1
ATOM 2095 N N . PRO A 1 265 ? 20.290 -3.296 -15.122 1.00 66.12 265 PRO A N 1
ATOM 2096 C CA . PRO A 1 265 ? 20.521 -3.633 -16.526 1.00 66.12 265 PRO A CA 1
ATOM 2097 C C . PRO A 1 265 ? 19.502 -2.973 -17.455 1.00 66.12 265 PRO A C 1
ATOM 2099 O O . PRO A 1 265 ? 18.314 -3.264 -17.394 1.00 66.12 265 PRO A O 1
ATOM 2102 N N . SER A 1 266 ? 19.947 -2.085 -18.343 1.00 59.75 266 SER A N 1
ATOM 2103 C CA . SER A 1 266 ? 19.054 -1.498 -19.344 1.00 59.75 266 SER A CA 1
ATOM 2104 C C . SER A 1 266 ? 18.856 -2.455 -20.531 1.00 59.75 266 SER A C 1
ATOM 2106 O O . SER A 1 266 ? 19.758 -3.241 -20.833 1.00 59.75 266 SER A O 1
ATOM 2108 N N . PRO A 1 267 ? 17.743 -2.349 -21.285 1.00 55.16 267 PRO A N 1
ATOM 2109 C CA . PRO A 1 267 ? 17.547 -3.108 -22.524 1.00 55.16 267 PRO A CA 1
ATOM 2110 C C . PRO A 1 267 ? 18.704 -2.955 -23.526 1.00 55.16 267 PRO A C 1
ATOM 2112 O O . PRO A 1 267 ? 18.996 -3.875 -24.280 1.00 55.16 267 PRO A O 1
ATOM 2115 N N . LYS A 1 268 ? 19.411 -1.813 -23.507 1.00 46.69 268 LYS A N 1
ATOM 2116 C CA . LYS A 1 268 ? 20.573 -1.568 -24.376 1.00 46.69 268 LYS A CA 1
ATOM 2117 C C . LYS A 1 268 ? 21.851 -2.264 -23.898 1.00 46.69 268 LYS A C 1
ATOM 2119 O O . LYS A 1 268 ? 22.703 -2.575 -24.722 1.00 46.69 268 LYS A O 1
ATOM 2124 N N . ALA A 1 269 ? 21.994 -2.530 -22.599 1.00 42.50 269 ALA A N 1
ATOM 2125 C CA . ALA A 1 269 ? 23.204 -3.134 -22.034 1.00 42.50 269 ALA A CA 1
ATOM 2126 C C . ALA A 1 269 ? 23.302 -4.653 -22.276 1.00 42.50 269 ALA A C 1
ATOM 2128 O O . ALA A 1 269 ? 24.398 -5.202 -22.242 1.00 42.50 269 ALA A O 1
ATOM 2129 N N . MET A 1 270 ? 22.187 -5.334 -22.571 1.00 42.12 270 MET A N 1
ATOM 2130 C CA . MET A 1 270 ? 22.185 -6.771 -22.896 1.00 42.12 270 MET A CA 1
ATOM 2131 C C . MET A 1 270 ? 22.517 -7.080 -24.367 1.00 42.12 270 MET A C 1
ATOM 2133 O O . MET A 1 270 ? 22.858 -8.217 -24.680 1.00 42.12 270 MET A O 1
ATOM 2137 N N . SER A 1 271 ? 22.503 -6.085 -25.262 1.00 35.59 271 SER A N 1
ATOM 2138 C CA . SER A 1 271 ? 22.888 -6.264 -26.675 1.00 35.59 271 SER A CA 1
ATOM 2139 C C . SER A 1 271 ? 24.398 -6.190 -26.937 1.00 35.59 271 SER A C 1
ATOM 2141 O O . SER A 1 271 ? 24.819 -6.418 -28.066 1.00 35.59 271 SER A O 1
ATOM 2143 N N . ALA A 1 272 ? 25.233 -5.903 -25.932 1.00 37.75 272 ALA A N 1
ATOM 2144 C CA . ALA A 1 272 ? 26.671 -5.696 -26.138 1.00 37.75 272 ALA A CA 1
ATOM 2145 C C . ALA A 1 272 ? 27.486 -6.986 -26.400 1.00 37.75 272 ALA A C 1
ATOM 2147 O O . ALA A 1 272 ? 28.675 -6.889 -26.680 1.00 37.75 272 ALA A O 1
ATOM 2148 N N . ASN A 1 273 ? 26.866 -8.173 -26.350 1.00 35.69 273 ASN A N 1
ATOM 2149 C CA . ASN A 1 273 ? 27.527 -9.464 -26.606 1.00 35.69 273 ASN A CA 1
ATOM 2150 C C . ASN A 1 273 ? 26.972 -10.235 -27.820 1.00 35.69 273 ASN A C 1
ATOM 2152 O O . ASN A 1 273 ? 27.236 -11.429 -27.957 1.00 35.69 273 ASN A O 1
ATOM 2156 N N . ILE A 1 274 ? 26.228 -9.582 -28.720 1.00 37.31 274 ILE A N 1
ATOM 2157 C CA . ILE A 1 274 ? 25.752 -10.207 -29.965 1.00 37.31 274 ILE A CA 1
ATOM 2158 C C . ILE A 1 274 ? 26.498 -9.567 -31.147 1.00 37.31 274 ILE A C 1
ATOM 2160 O O . ILE A 1 274 ? 26.474 -8.340 -31.265 1.00 37.31 274 ILE A O 1
ATOM 2164 N N . PRO A 1 275 ? 27.171 -10.344 -32.021 1.00 31.77 275 PRO A N 1
ATOM 2165 C CA . PRO A 1 275 ? 27.822 -9.800 -33.204 1.00 31.77 275 PRO A CA 1
ATOM 2166 C C . PRO A 1 275 ? 26.784 -9.117 -34.097 1.00 31.77 275 PRO A C 1
ATOM 2168 O O . PRO A 1 275 ? 25.847 -9.753 -34.567 1.00 31.77 275 PRO A O 1
ATOM 2171 N N . ASN A 1 276 ? 26.977 -7.810 -34.259 1.00 35.12 276 ASN A N 1
ATOM 2172 C CA . ASN A 1 276 ? 26.482 -6.917 -35.302 1.00 35.12 276 ASN A CA 1
ATOM 2173 C C . ASN A 1 276 ? 25.334 -7.470 -36.171 1.00 35.12 276 ASN A C 1
ATOM 2175 O O . ASN A 1 276 ? 25.577 -8.118 -37.186 1.00 35.12 276 ASN A O 1
ATOM 2179 N N . ASN A 1 277 ? 24.091 -7.144 -35.810 1.00 30.06 277 ASN A N 1
ATOM 2180 C CA . ASN A 1 277 ? 22.997 -7.124 -36.771 1.00 30.06 277 ASN A CA 1
ATOM 2181 C C . ASN A 1 277 ? 22.135 -5.873 -36.542 1.00 30.06 277 ASN A C 1
ATOM 2183 O O . ASN A 1 277 ? 21.758 -5.551 -35.420 1.00 30.06 277 ASN A O 1
ATOM 2187 N N . GLU A 1 278 ? 21.951 -5.166 -37.649 1.00 30.06 278 GLU A N 1
ATOM 2188 C CA . GLU A 1 278 ? 21.244 -3.922 -37.959 1.00 30.06 278 GLU A CA 1
ATOM 2189 C C . GLU A 1 278 ? 20.389 -3.216 -36.880 1.00 30.06 278 GLU A C 1
ATOM 2191 O O . GLU A 1 278 ? 19.516 -3.773 -36.217 1.00 30.06 278 GLU A O 1
ATOM 2196 N N . LEU A 1 279 ? 20.635 -1.903 -36.791 1.00 34.16 279 LEU A N 1
ATOM 2197 C CA . LEU A 1 279 ? 19.982 -0.898 -35.951 1.00 34.16 279 LEU A CA 1
ATOM 2198 C C . LEU A 1 279 ? 18.453 -0.836 -36.145 1.00 34.16 279 LEU A C 1
ATOM 2200 O O . LEU A 1 279 ? 17.961 -0.275 -37.122 1.00 34.16 279 LEU A O 1
ATOM 2204 N N . GLY A 1 280 ? 17.709 -1.312 -35.144 1.00 29.08 280 GLY A N 1
ATOM 2205 C CA . GLY A 1 280 ? 16.307 -0.957 -34.887 1.00 29.08 280 GLY A CA 1
ATOM 2206 C C . GLY A 1 280 ? 16.178 0.203 -33.880 1.00 29.08 280 GLY A C 1
ATOM 2207 O O . GLY A 1 280 ? 17.117 0.473 -33.126 1.00 29.08 280 GLY A O 1
ATOM 2208 N N . PRO A 1 281 ? 15.044 0.930 -33.857 1.00 33.19 281 PRO A N 1
ATOM 2209 C CA . PRO A 1 281 ? 14.953 2.250 -33.240 1.00 33.19 281 PRO A CA 1
ATOM 2210 C C . PRO A 1 281 ? 15.134 2.210 -31.717 1.00 33.19 281 PRO A C 1
ATOM 2212 O O . PRO A 1 281 ? 14.590 1.360 -31.018 1.00 33.19 281 PRO A O 1
ATOM 2215 N N . ASN A 1 282 ? 15.902 3.184 -31.219 1.00 31.78 282 ASN A N 1
ATOM 2216 C CA . ASN A 1 282 ? 16.197 3.445 -29.812 1.00 31.78 282 ASN A CA 1
ATOM 2217 C C . ASN A 1 282 ? 14.979 3.237 -28.890 1.00 31.78 282 ASN A C 1
ATOM 2219 O O . ASN A 1 282 ? 14.091 4.083 -28.822 1.00 31.78 282 ASN A O 1
ATOM 2223 N N . GLY A 1 283 ? 14.986 2.145 -28.120 1.00 29.56 283 GLY A N 1
ATOM 2224 C CA . GLY A 1 283 ? 14.014 1.886 -27.059 1.00 29.56 283 GLY A CA 1
ATOM 2225 C C . GLY A 1 283 ? 14.203 2.839 -25.879 1.00 29.56 283 GLY A C 1
ATOM 2226 O O . GLY A 1 283 ? 14.940 2.546 -24.938 1.00 29.56 283 GLY A O 1
ATOM 2227 N N . THR A 1 284 ? 13.567 4.003 -25.948 1.00 28.83 284 THR A N 1
ATOM 2228 C CA . THR A 1 284 ? 13.412 4.942 -24.833 1.00 28.83 284 THR A CA 1
ATOM 2229 C C . THR A 1 284 ? 12.351 4.409 -23.866 1.00 28.83 284 THR A C 1
ATOM 2231 O O . THR A 1 284 ? 11.332 3.862 -24.297 1.00 28.83 284 THR A O 1
ATOM 2234 N N . PHE A 1 285 ? 12.560 4.587 -22.557 1.00 35.78 285 PHE A N 1
ATOM 2235 C CA . PHE A 1 285 ? 11.534 4.343 -21.540 1.00 35.78 285 PHE A CA 1
ATOM 2236 C C . PHE A 1 285 ? 10.248 5.096 -21.916 1.00 35.78 285 PHE A C 1
ATOM 2238 O O . PHE A 1 285 ? 10.209 6.324 -21.920 1.00 35.78 285 PHE A O 1
ATOM 2245 N N . THR A 1 286 ? 9.197 4.355 -22.249 1.00 31.03 286 THR A N 1
ATOM 2246 C CA . THR A 1 286 ? 7.849 4.883 -22.464 1.00 31.03 286 THR A CA 1
ATOM 2247 C C . THR A 1 286 ? 6.958 4.250 -21.403 1.00 31.03 286 THR A C 1
ATOM 2249 O O . THR A 1 286 ? 6.794 3.039 -21.425 1.00 31.03 286 THR A O 1
ATOM 2252 N N . PRO A 1 287 ? 6.383 4.973 -20.430 1.00 26.83 287 PRO A N 1
ATOM 2253 C CA . PRO A 1 287 ? 5.295 4.397 -19.638 1.00 26.83 287 PRO A CA 1
ATOM 2254 C C . PRO A 1 287 ? 4.178 3.922 -20.588 1.00 26.83 287 PRO A C 1
ATOM 2256 O O . PRO A 1 287 ? 4.066 4.424 -21.706 1.00 26.83 287 PRO A O 1
ATOM 2259 N N . SER A 1 288 ? 3.365 2.937 -20.184 1.00 30.72 288 SER A N 1
ATOM 2260 C CA . SER A 1 288 ? 2.294 2.357 -21.031 1.00 30.72 288 SER A CA 1
ATOM 2261 C C . SER A 1 288 ? 1.205 3.362 -21.450 1.00 30.72 288 SER A C 1
ATOM 2263 O O . SER A 1 288 ? 0.250 2.996 -22.129 1.00 30.72 288 SER A O 1
ATOM 2265 N N . PHE A 1 289 ? 1.330 4.623 -21.059 1.00 39.22 289 PHE A N 1
ATOM 2266 C CA . PHE A 1 289 ? 0.508 5.709 -21.540 1.00 39.22 289 PHE A CA 1
ATOM 2267 C C . PHE A 1 289 ? 1.394 6.944 -21.701 1.00 39.22 289 PHE A C 1
ATOM 2269 O O . PHE A 1 289 ? 2.018 7.444 -20.765 1.00 39.22 289 PHE A O 1
ATOM 2276 N N . THR A 1 290 ? 1.466 7.450 -22.924 1.00 26.86 290 THR A N 1
ATOM 2277 C CA . THR A 1 290 ? 1.780 8.855 -23.141 1.00 26.86 290 THR A CA 1
ATOM 2278 C C . THR A 1 290 ? 0.544 9.617 -22.655 1.00 26.86 290 THR A C 1
ATOM 2280 O O . THR A 1 290 ? -0.530 9.419 -23.215 1.00 26.86 290 THR A O 1
ATOM 2283 N N . LEU A 1 291 ? 0.651 10.492 -21.646 1.00 33.09 291 LEU A N 1
ATOM 2284 C CA . LEU A 1 291 ? -0.324 11.586 -21.470 1.00 33.09 291 LEU A CA 1
ATOM 2285 C C . LEU A 1 291 ? -0.105 12.593 -22.619 1.00 33.09 291 LEU A C 1
ATOM 2287 O O . LEU A 1 291 ? 0.298 13.734 -22.419 1.00 33.09 291 LEU A O 1
ATOM 2291 N N . GLY A 1 292 ? -0.256 12.129 -23.858 1.00 26.36 292 GLY A N 1
ATOM 2292 C CA . GLY A 1 292 ? -0.334 12.991 -25.022 1.00 26.36 292 GLY A CA 1
ATOM 2293 C C . GLY A 1 292 ? -1.714 13.622 -25.012 1.00 26.36 292 GLY A C 1
ATOM 2294 O O . GLY A 1 292 ? -2.692 12.892 -24.892 1.00 26.36 292 GLY A O 1
ATOM 2295 N N . ASN A 1 293 ? -1.758 14.957 -25.063 1.00 27.95 293 ASN A N 1
ATOM 2296 C CA . ASN A 1 293 ? -2.926 15.802 -25.308 1.00 27.95 293 ASN A CA 1
ATOM 2297 C C . ASN A 1 293 ? -4.261 15.046 -25.353 1.00 27.95 293 ASN A C 1
ATOM 2299 O O . ASN A 1 293 ? -4.628 14.494 -26.390 1.00 27.95 293 ASN A O 1
ATOM 2303 N N . MET A 1 294 ? -5.029 15.114 -24.263 1.00 28.67 294 MET A N 1
ATOM 2304 C CA . MET A 1 294 ? -6.483 14.975 -24.339 1.00 28.67 294 MET A CA 1
ATOM 2305 C C . MET A 1 294 ? -7.033 16.149 -25.168 1.00 28.67 294 MET A C 1
ATOM 2307 O O . MET A 1 294 ? -7.556 17.124 -24.634 1.00 28.67 294 MET A O 1
ATOM 2311 N N . GLY A 1 295 ? -6.834 16.084 -26.484 1.00 26.77 295 GLY A N 1
ATOM 2312 C CA . GLY A 1 295 ? -7.612 16.812 -27.468 1.00 26.77 295 GLY A CA 1
ATOM 2313 C C . GLY A 1 295 ? -8.992 16.171 -27.515 1.00 26.77 295 GLY A C 1
ATOM 2314 O O . GLY A 1 295 ? -9.111 14.951 -27.599 1.00 26.77 295 GLY A O 1
ATOM 2315 N N . ALA A 1 296 ? -10.006 17.010 -27.355 1.00 25.39 296 ALA A N 1
ATOM 2316 C CA . ALA A 1 296 ? -11.411 16.674 -27.197 1.00 25.39 296 ALA A CA 1
ATOM 2317 C C . ALA A 1 296 ? -11.951 15.665 -28.237 1.00 25.39 296 ALA A C 1
ATOM 2319 O O . ALA A 1 296 ? -11.418 15.574 -29.345 1.00 25.39 296 ALA A O 1
ATOM 2320 N N . PRO A 1 297 ? -13.052 14.951 -27.928 1.00 28.39 297 PRO A N 1
ATOM 2321 C CA . PRO A 1 297 ? -13.791 14.203 -28.937 1.00 28.39 297 PRO A CA 1
ATOM 2322 C C . PRO A 1 297 ? -14.180 15.149 -30.077 1.00 28.39 297 PRO A C 1
ATOM 2324 O O . PRO A 1 297 ? -14.752 16.213 -29.830 1.00 28.39 297 PRO A O 1
ATOM 2327 N N . ASN A 1 298 ? -13.872 14.763 -31.316 1.00 26.38 298 ASN A N 1
ATOM 2328 C CA . ASN A 1 298 ? -14.375 15.445 -32.506 1.00 26.38 298 ASN A CA 1
ATOM 2329 C C . ASN A 1 298 ? -15.901 15.608 -32.390 1.00 26.38 298 ASN A C 1
ATOM 2331 O O . ASN A 1 298 ? -16.590 14.602 -32.184 1.00 26.38 298 ASN A O 1
ATOM 2335 N N . PRO A 1 299 ? -16.456 16.822 -32.544 1.00 27.77 299 PRO A N 1
ATOM 2336 C CA . PRO A 1 299 ? -17.893 16.975 -32.631 1.00 27.77 299 PRO A CA 1
ATOM 2337 C C . PRO A 1 299 ? -18.366 16.323 -33.931 1.00 27.77 299 PRO A C 1
ATOM 2339 O O . PRO A 1 299 ? -17.990 16.723 -35.033 1.00 27.77 299 PRO A O 1
ATOM 2342 N N . VAL A 1 300 ? -19.202 15.299 -33.783 1.00 29.42 300 VAL A N 1
ATOM 2343 C CA . VAL A 1 300 ? -20.043 14.781 -34.858 1.00 29.42 300 VAL A CA 1
ATOM 2344 C C . VAL A 1 300 ? -20.924 15.941 -35.319 1.00 29.42 300 VAL A C 1
ATOM 2346 O O . VAL A 1 300 ? -21.780 16.417 -34.574 1.00 29.42 300 VAL A O 1
ATOM 2349 N N . GLN A 1 301 ? -20.690 16.428 -36.538 1.00 25.59 301 GLN A N 1
ATOM 2350 C CA . GLN A 1 301 ? -21.620 17.310 -37.230 1.00 25.59 301 GLN A CA 1
ATOM 2351 C C . GLN A 1 301 ? -22.913 16.533 -37.488 1.00 25.59 301 GLN A C 1
ATOM 2353 O O . GLN A 1 301 ? -23.019 15.816 -38.476 1.00 25.59 301 GLN A O 1
ATOM 2358 N N . ASN A 1 302 ? -23.905 16.703 -36.618 1.00 27.91 302 ASN A N 1
ATOM 2359 C CA . ASN A 1 302 ? -25.296 16.494 -36.990 1.00 27.91 302 ASN A CA 1
ATOM 2360 C C . ASN A 1 302 ? -25.948 17.863 -37.162 1.00 27.91 302 ASN A C 1
ATOM 2362 O O . ASN A 1 302 ? -26.265 18.559 -36.198 1.00 27.91 302 ASN A O 1
ATOM 2366 N N . GLN A 1 303 ? -26.135 18.244 -38.425 1.00 27.97 303 GLN A N 1
ATOM 2367 C CA . GLN A 1 303 ? -27.152 19.209 -38.808 1.00 27.97 303 GLN A CA 1
ATOM 2368 C C . GLN A 1 303 ? -28.513 18.648 -38.396 1.00 27.97 303 GLN A C 1
ATOM 2370 O O . GLN A 1 303 ? -28.988 17.701 -39.009 1.00 27.97 303 GLN A O 1
ATOM 2375 N N . THR A 1 304 ? -29.163 19.264 -37.413 1.00 27.80 304 THR A N 1
ATOM 2376 C CA . THR A 1 304 ? -30.626 19.366 -37.419 1.00 27.80 304 THR A CA 1
ATOM 2377 C C . THR A 1 304 ? -31.060 20.572 -36.603 1.00 27.80 304 THR A C 1
ATOM 2379 O O . THR A 1 304 ? -30.771 20.710 -35.420 1.00 27.80 304 THR A O 1
ATOM 2382 N N . ASN A 1 305 ? -31.731 21.454 -37.322 1.00 27.08 305 ASN A N 1
ATOM 2383 C CA . ASN A 1 305 ? -32.378 22.685 -36.921 1.00 27.08 305 ASN A CA 1
ATOM 2384 C C . ASN A 1 305 ? -33.608 22.382 -36.045 1.00 27.08 305 ASN A C 1
ATOM 2386 O O . ASN A 1 305 ? -34.546 21.791 -36.572 1.00 27.08 305 ASN A O 1
ATOM 2390 N N . VAL A 1 306 ? -33.642 22.787 -34.766 1.00 28.33 306 VAL A N 1
ATOM 2391 C CA . VAL A 1 306 ? -34.911 22.963 -34.026 1.00 28.33 306 VAL A CA 1
ATOM 2392 C C . VAL A 1 306 ? -34.793 24.063 -32.957 1.00 28.33 306 VAL A C 1
ATOM 2394 O O . VAL A 1 306 ? -33.878 24.073 -32.138 1.00 28.33 306 VAL A O 1
ATOM 2397 N N . ASN A 1 307 ? -35.753 24.986 -33.012 1.00 28.00 307 ASN A N 1
ATOM 2398 C CA . ASN A 1 307 ? -35.988 26.165 -32.172 1.00 28.00 307 ASN A CA 1
ATOM 2399 C C . ASN A 1 307 ? -36.333 25.790 -30.699 1.00 28.00 307 ASN A C 1
ATOM 2401 O O . ASN A 1 307 ? -36.860 24.698 -30.473 1.00 28.00 307 ASN A O 1
ATOM 2405 N N . PRO A 1 308 ? -36.110 26.667 -29.695 1.00 30.70 308 PRO A N 1
ATOM 2406 C CA . PRO A 1 308 ? -36.260 26.359 -28.277 1.00 30.70 308 PRO A CA 1
ATOM 2407 C C . PRO A 1 308 ? -37.679 26.662 -27.777 1.00 30.70 308 PRO A C 1
ATOM 2409 O O . PRO A 1 308 ? -38.119 27.806 -27.823 1.00 30.70 308 PRO A O 1
ATOM 2412 N N . ASN A 1 309 ? -38.393 25.643 -27.294 1.00 28.83 309 ASN A N 1
ATOM 2413 C CA . ASN A 1 309 ? -39.446 25.759 -26.275 1.00 28.83 309 ASN A CA 1
ATOM 2414 C C . ASN A 1 309 ? -40.028 24.372 -25.971 1.00 28.83 309 ASN A C 1
ATOM 2416 O O . ASN A 1 309 ? -40.831 23.859 -26.743 1.00 28.83 309 ASN A O 1
ATOM 2420 N N . ASN A 1 310 ? -39.620 23.770 -24.852 1.00 28.77 310 ASN A N 1
ATOM 2421 C CA . ASN A 1 310 ? -40.526 23.076 -23.931 1.00 28.77 310 ASN A CA 1
ATOM 2422 C C . ASN A 1 310 ? -39.746 22.529 -22.732 1.00 28.77 310 ASN A C 1
ATOM 2424 O O . ASN A 1 310 ? -38.926 21.620 -22.837 1.00 28.77 310 ASN A O 1
ATOM 2428 N N . THR A 1 311 ? -40.038 23.104 -21.574 1.00 32.38 311 THR A N 1
ATOM 2429 C CA . THR A 1 311 ? -39.762 22.581 -20.241 1.00 32.38 311 THR A CA 1
ATOM 2430 C C . THR A 1 311 ? -40.624 21.346 -19.986 1.00 32.38 311 THR A C 1
ATOM 2432 O O . THR A 1 311 ? -41.836 21.470 -19.845 1.00 32.38 311 THR A O 1
ATOM 2435 N N . GLN A 1 312 ? -40.016 20.166 -19.858 1.00 27.53 312 GLN A N 1
ATOM 2436 C CA . GLN A 1 312 ? -40.649 19.017 -19.202 1.00 27.53 312 GLN A CA 1
ATOM 2437 C C . GLN A 1 312 ? -39.581 18.085 -18.612 1.00 27.53 312 GLN A C 1
ATOM 2439 O O . GLN A 1 312 ? -38.792 17.474 -19.328 1.00 27.53 312 GLN A O 1
ATOM 2444 N N . LEU A 1 313 ? -39.546 18.022 -17.279 1.00 29.34 313 LEU A N 1
ATOM 2445 C CA . LEU A 1 313 ? -38.798 17.029 -16.506 1.00 29.34 313 LEU A CA 1
ATOM 2446 C C . LEU A 1 313 ? -39.428 15.638 -16.714 1.00 29.34 313 LEU A C 1
ATOM 2448 O O . LEU A 1 313 ? -40.659 15.543 -16.725 1.00 29.34 313 LEU A O 1
ATOM 2452 N N . PRO A 1 314 ? -38.638 14.557 -16.841 1.00 32.75 314 PRO A N 1
ATOM 2453 C CA . PRO A 1 314 ? -39.184 13.206 -16.889 1.00 32.75 314 PRO A CA 1
ATOM 2454 C C . PRO A 1 314 ? -39.680 12.751 -15.496 1.00 32.75 314 PRO A C 1
ATOM 2456 O O . PRO A 1 314 ? -39.072 13.108 -14.483 1.00 32.75 314 PRO A O 1
ATOM 2459 N N . PRO A 1 315 ? -40.774 11.968 -15.419 1.00 32.78 315 PRO A N 1
ATOM 2460 C CA . PRO A 1 315 ? -41.363 11.521 -14.159 1.00 32.78 315 PRO A CA 1
ATOM 2461 C C . PRO A 1 315 ? -40.594 10.353 -13.517 1.00 32.78 315 PRO A C 1
ATOM 2463 O O . PRO A 1 315 ? -40.066 9.473 -14.195 1.00 32.78 315 PRO A O 1
ATOM 2466 N N . VAL A 1 316 ? -40.578 10.348 -12.183 1.00 32.03 316 VAL A N 1
ATOM 2467 C CA . VAL A 1 316 ? -40.029 9.298 -11.309 1.00 32.03 316 VAL A CA 1
ATOM 2468 C C . VAL A 1 316 ? -40.988 8.090 -11.276 1.00 32.03 316 VAL A C 1
ATOM 2470 O O . VAL A 1 316 ? -42.193 8.309 -11.131 1.00 32.03 316 VAL A O 1
ATOM 2473 N N . PRO A 1 317 ? -40.521 6.827 -11.362 1.00 30.19 317 PRO A N 1
ATOM 2474 C CA . PRO A 1 317 ? -41.380 5.662 -11.151 1.00 30.19 317 PRO A CA 1
ATOM 2475 C C . PRO A 1 317 ? -41.647 5.411 -9.650 1.00 30.19 317 PRO A C 1
ATOM 2477 O O . PRO A 1 317 ? -40.759 5.637 -8.825 1.00 30.19 317 PRO A O 1
ATOM 2480 N N . PRO A 1 318 ? -42.845 4.926 -9.274 1.00 30.02 318 PRO A N 1
ATOM 2481 C CA . PRO A 1 318 ? -43.258 4.792 -7.878 1.00 30.02 318 PRO A CA 1
ATOM 2482 C C . PRO A 1 318 ? -42.601 3.608 -7.149 1.00 30.02 318 PRO A C 1
ATOM 2484 O O . PRO A 1 318 ? -42.444 2.517 -7.698 1.00 30.02 318 PRO A O 1
ATOM 2487 N N . MET A 1 319 ? -42.279 3.833 -5.869 1.00 26.83 319 MET A N 1
ATOM 2488 C CA . MET A 1 319 ? -41.984 2.796 -4.876 1.00 26.83 319 MET A CA 1
ATOM 2489 C C . MET A 1 319 ? -43.216 1.917 -4.640 1.00 26.83 319 MET A C 1
ATOM 2491 O O . MET A 1 319 ? -44.293 2.441 -4.364 1.00 26.83 319 MET A O 1
ATOM 2495 N N . ASN A 1 320 ? -43.025 0.598 -4.628 1.00 27.03 320 ASN A N 1
ATOM 2496 C CA . ASN A 1 320 ? -43.958 -0.338 -4.006 1.00 27.03 320 ASN A CA 1
ATOM 2497 C C . ASN A 1 320 ? -43.269 -1.020 -2.818 1.00 27.03 320 ASN A C 1
ATOM 2499 O O . ASN A 1 320 ? -42.248 -1.687 -2.974 1.00 27.03 320 ASN A O 1
ATOM 2503 N N . MET A 1 321 ? -43.850 -0.832 -1.633 1.00 25.36 321 MET A N 1
ATOM 2504 C CA . MET A 1 321 ? -43.599 -1.612 -0.421 1.00 25.36 321 MET A CA 1
ATOM 2505 C C . MET A 1 321 ? -44.720 -2.647 -0.222 1.00 25.36 321 MET A C 1
ATOM 2507 O O . MET A 1 321 ? -45.853 -2.392 -0.623 1.00 25.36 321 MET A O 1
ATOM 2511 N N . ALA A 1 322 ? -44.370 -3.723 0.502 1.00 25.89 322 ALA A N 1
ATOM 2512 C CA . ALA A 1 322 ? -45.165 -4.825 1.087 1.00 25.89 322 ALA A CA 1
ATOM 2513 C C . ALA A 1 322 ? -44.911 -6.176 0.387 1.00 25.89 322 ALA A C 1
ATOM 2515 O O . ALA A 1 322 ? -44.936 -6.252 -0.832 1.00 25.89 322 ALA A O 1
ATOM 2516 N N . GLY A 1 323 ? -44.672 -7.302 1.059 1.00 23.16 323 GLY A N 1
ATOM 2517 C CA . GLY A 1 323 ? -44.628 -7.637 2.479 1.00 23.16 323 GLY A CA 1
ATOM 2518 C C . GLY A 1 323 ? -44.537 -9.170 2.611 1.00 23.16 323 GLY A C 1
ATOM 2519 O O . GLY A 1 323 ? -45.151 -9.874 1.822 1.00 23.16 323 GLY A O 1
ATOM 2520 N N . GLY A 1 324 ? -43.743 -9.643 3.580 1.00 23.33 324 GLY A N 1
ATOM 2521 C CA . GLY A 1 324 ? -43.779 -10.944 4.278 1.00 23.33 324 GLY A CA 1
ATOM 2522 C C . GLY A 1 324 ? -43.935 -12.270 3.510 1.00 23.33 324 GLY A C 1
ATOM 2523 O O . GLY A 1 324 ? -44.989 -12.547 2.961 1.00 23.33 324 GLY A O 1
ATOM 2524 N N . GLN A 1 325 ? -42.979 -13.191 3.701 1.00 25.72 325 GLN A N 1
ATOM 2525 C CA . GLN A 1 325 ? -43.235 -14.454 4.419 1.00 25.72 325 GLN A CA 1
ATOM 2526 C C . GLN A 1 325 ? -41.933 -15.195 4.776 1.00 25.72 325 GLN A C 1
ATOM 2528 O O . GLN A 1 325 ? -40.972 -15.235 4.015 1.00 25.72 325 GLN A O 1
ATOM 2533 N N . GLN A 1 326 ? -41.927 -15.735 5.994 1.00 25.81 326 GLN A N 1
ATOM 2534 C CA . GLN A 1 326 ? -40.874 -16.531 6.621 1.00 25.81 326 GLN A CA 1
ATOM 2535 C C . GLN A 1 326 ? -40.753 -17.922 5.982 1.00 25.81 326 GLN A C 1
ATOM 2537 O O . GLN A 1 326 ? -41.770 -18.525 5.649 1.00 25.81 326 GLN A O 1
ATOM 2542 N N . GLN A 1 327 ? -39.550 -18.501 6.004 1.00 25.83 327 GLN A N 1
ATOM 2543 C CA . GLN A 1 327 ? -39.393 -19.928 6.302 1.00 25.83 327 GLN A CA 1
ATOM 2544 C C . GLN A 1 327 ? -38.052 -20.196 6.998 1.00 25.83 327 GLN A C 1
ATOM 2546 O O . GLN A 1 327 ? -36.978 -19.906 6.479 1.00 25.83 327 GLN A O 1
ATOM 2551 N N . GLN A 1 328 ? -38.165 -20.717 8.221 1.00 23.80 328 GLN A N 1
ATOM 2552 C CA . GLN A 1 328 ? -37.099 -21.319 9.014 1.00 23.80 328 GLN A CA 1
ATOM 2553 C C . GLN A 1 328 ? -36.617 -22.608 8.341 1.00 23.80 328 GLN A C 1
ATOM 2555 O O . GLN A 1 328 ? -37.448 -23.395 7.894 1.00 23.80 328 GLN A O 1
ATOM 2560 N N . GLN A 1 329 ? -35.316 -22.897 8.408 1.00 27.88 329 GLN A N 1
ATOM 2561 C CA . GLN A 1 329 ? -34.848 -24.280 8.493 1.00 27.88 329 GLN A CA 1
ATOM 2562 C C . GLN A 1 329 ? -33.615 -24.399 9.394 1.00 27.88 329 GLN A C 1
ATOM 2564 O O . GLN A 1 329 ? -32.782 -23.501 9.485 1.00 27.88 329 GLN A O 1
ATOM 2569 N N . GLN A 1 330 ? -33.629 -25.496 10.146 1.00 24.30 330 GLN A N 1
ATOM 2570 C CA . GLN A 1 330 ? -32.903 -25.777 11.376 1.00 24.30 330 GLN A CA 1
ATOM 2571 C C . GLN A 1 330 ? -31.410 -26.058 11.198 1.00 24.30 330 GLN A C 1
ATOM 2573 O O . GLN A 1 330 ? -30.955 -26.564 10.177 1.00 24.30 330 GLN A O 1
ATOM 2578 N N . MET A 1 331 ? -30.697 -25.793 12.294 1.00 22.55 331 MET A N 1
ATOM 2579 C CA . MET A 1 331 ? -29.360 -26.280 12.617 1.00 22.55 331 MET A CA 1
ATOM 2580 C C . MET A 1 331 ? -29.261 -27.810 12.576 1.00 22.55 331 MET A C 1
ATOM 2582 O O . MET A 1 331 ? -30.103 -28.509 13.138 1.00 22.55 331 MET A O 1
ATOM 2586 N N . SER A 1 332 ? -28.118 -28.293 12.100 1.00 23.98 332 SER A N 1
ATOM 2587 C CA . SER A 1 332 ? -27.513 -29.546 12.555 1.00 23.98 332 SER A CA 1
ATOM 2588 C C . SER A 1 332 ? -26.040 -29.291 12.889 1.00 23.98 332 SER A C 1
ATOM 2590 O O . SER A 1 332 ? -25.333 -28.614 12.144 1.00 23.98 332 SER A O 1
ATOM 2592 N N . GLN A 1 333 ? -25.645 -29.761 14.074 1.00 25.27 333 GLN A N 1
ATOM 2593 C CA . GLN A 1 333 ? -24.335 -29.622 14.715 1.00 25.27 333 GLN A CA 1
ATOM 2594 C C . GLN A 1 333 ? -23.268 -30.562 14.114 1.00 25.27 333 GLN A C 1
ATOM 2596 O O . GLN A 1 333 ? -23.615 -31.506 13.412 1.00 25.27 333 GLN A O 1
ATOM 2601 N N . GLN A 1 334 ? -22.018 -30.338 14.556 1.00 22.64 334 GLN A N 1
ATOM 2602 C CA . GLN A 1 334 ? -20.746 -31.066 14.338 1.00 22.64 334 GLN A CA 1
ATOM 2603 C C . GLN A 1 334 ? -19.946 -30.539 13.131 1.00 22.64 334 GLN A C 1
ATOM 2605 O O . GLN A 1 334 ? -20.460 -30.463 12.027 1.00 22.64 334 GLN A O 1
ATOM 2610 N N . ASP A 1 335 ? -18.704 -30.063 13.263 1.00 22.97 335 ASP A N 1
ATOM 2611 C CA . ASP A 1 335 ? -17.614 -30.576 14.097 1.00 22.97 335 ASP A CA 1
ATOM 2612 C C . ASP A 1 335 ? -16.672 -29.463 14.608 1.00 22.97 335 ASP A C 1
ATOM 2614 O O . ASP A 1 335 ? -16.339 -28.514 13.892 1.00 22.97 335 ASP A O 1
ATOM 2618 N N . ASN A 1 336 ? -16.213 -29.609 15.854 1.00 32.06 336 ASN A N 1
ATOM 2619 C CA . ASN A 1 336 ? -15.182 -28.778 16.478 1.00 32.06 336 ASN A CA 1
ATOM 2620 C C . ASN A 1 336 ? -13.801 -29.265 16.020 1.00 32.06 336 ASN A C 1
ATOM 2622 O O . ASN A 1 336 ? -13.194 -30.133 16.643 1.00 32.06 336 ASN A O 1
ATOM 2626 N N . SER A 1 337 ? -13.263 -28.662 14.963 1.00 23.64 337 SER A N 1
ATOM 2627 C CA . SER A 1 337 ? -11.834 -28.747 14.659 1.00 23.64 337 SER A CA 1
ATOM 2628 C C . SER A 1 337 ? -11.264 -27.343 14.510 1.00 23.64 337 SER A C 1
ATOM 2630 O O . SER A 1 337 ? -11.744 -26.565 13.687 1.00 23.64 337 SER A O 1
ATOM 2632 N N . PHE A 1 338 ? -10.251 -27.039 15.325 1.00 28.91 338 PHE A N 1
ATOM 2633 C CA . PHE A 1 338 ? -9.424 -25.832 15.292 1.00 28.91 338 PHE A CA 1
ATOM 2634 C C . PHE A 1 338 ? -9.138 -25.378 13.855 1.00 28.91 338 PHE A C 1
ATOM 2636 O O . PHE A 1 338 ? -8.257 -25.910 13.181 1.00 28.91 338 PHE A O 1
ATOM 2643 N N . ASN A 1 339 ? -9.867 -24.362 13.403 1.00 24.25 339 ASN A N 1
ATOM 2644 C CA . ASN A 1 339 ? -9.638 -23.726 12.119 1.00 24.25 339 ASN A CA 1
ATOM 2645 C C . ASN A 1 339 ? -8.951 -22.388 12.400 1.00 24.25 339 ASN A C 1
ATOM 2647 O O . ASN A 1 339 ? -9.598 -21.356 12.557 1.00 24.25 339 ASN A O 1
ATOM 2651 N N . ILE A 1 340 ? -7.622 -22.409 12.518 1.00 27.31 340 ILE A N 1
ATOM 2652 C CA . ILE A 1 340 ? -6.840 -21.179 12.372 1.00 27.31 340 ILE A CA 1
ATOM 2653 C C . ILE A 1 340 ? -7.093 -20.717 10.931 1.00 27.31 340 ILE A C 1
ATOM 2655 O O . ILE A 1 340 ? -6.798 -21.488 10.010 1.00 27.31 340 ILE A O 1
ATOM 2659 N N . PRO A 1 341 ? -7.653 -19.517 10.690 1.00 27.78 341 PRO A N 1
ATOM 2660 C CA . PRO A 1 341 ? -7.911 -19.063 9.335 1.00 27.78 341 PRO A CA 1
ATOM 2661 C C . PRO A 1 341 ? -6.607 -19.099 8.541 1.00 27.78 341 PRO A C 1
ATOM 2663 O O . PRO A 1 341 ? -5.598 -18.519 8.952 1.00 27.78 341 PRO A O 1
ATOM 2666 N N . LYS A 1 342 ? -6.616 -19.778 7.388 1.00 24.83 342 LYS A N 1
ATOM 2667 C CA . LYS A 1 342 ? -5.561 -19.594 6.390 1.00 24.83 342 LYS A CA 1
ATOM 2668 C C . LYS A 1 342 ? -5.441 -18.093 6.139 1.00 24.83 342 LYS A C 1
ATOM 2670 O O . LYS A 1 342 ? -6.449 -17.429 5.905 1.00 24.83 342 LYS A O 1
ATOM 2675 N N . VAL A 1 343 ? -4.213 -17.577 6.203 1.00 33.25 343 VAL A N 1
ATOM 2676 C CA . VAL A 1 343 ? -3.864 -16.185 5.886 1.00 33.25 343 VAL A CA 1
ATOM 2677 C C . VAL A 1 343 ? -4.076 -15.960 4.384 1.00 33.25 343 VAL A C 1
ATOM 2679 O O . VAL A 1 343 ? -3.136 -15.897 3.592 1.00 33.25 343 VAL A O 1
ATOM 2682 N N . ASN A 1 344 ? -5.338 -15.906 3.975 1.00 32.50 344 ASN A N 1
ATOM 2683 C CA . ASN A 1 344 ? -5.744 -15.280 2.734 1.00 32.50 344 ASN A CA 1
ATOM 2684 C C . ASN A 1 344 ? -5.631 -13.773 2.967 1.00 32.50 344 ASN A C 1
ATOM 2686 O O . ASN A 1 344 ? -6.014 -13.288 4.041 1.00 32.50 344 ASN A O 1
ATOM 2690 N N . GLY A 1 345 ? -5.046 -13.072 1.992 1.00 36.84 345 GLY A N 1
ATOM 2691 C CA . GLY A 1 345 ? -4.850 -11.624 2.044 1.00 36.84 345 GLY A CA 1
ATOM 2692 C C . GLY A 1 345 ? -6.128 -10.898 2.459 1.00 36.84 345 GLY A C 1
ATOM 2693 O O . GLY A 1 345 ? -7.244 -11.397 2.281 1.00 36.84 345 GLY A O 1
ATOM 2694 N N . VAL A 1 346 ? -5.959 -9.748 3.096 1.00 47.62 346 VAL A N 1
ATOM 2695 C CA . VAL A 1 346 ? -7.074 -8.849 3.357 1.00 47.62 346 VAL A CA 1
ATOM 2696 C C . VAL A 1 346 ? -7.297 -8.075 2.068 1.00 47.62 346 VAL A C 1
ATOM 2698 O O . VAL A 1 346 ? -6.575 -7.124 1.791 1.00 47.62 346 VAL A O 1
ATOM 2701 N N . ASP A 1 347 ? -8.252 -8.513 1.249 1.00 48.41 347 ASP A N 1
ATOM 2702 C CA . ASP A 1 347 ? -8.664 -7.710 0.101 1.00 48.41 347 ASP A CA 1
ATOM 2703 C C . ASP A 1 347 ? -9.352 -6.451 0.638 1.00 48.41 347 ASP A C 1
ATOM 2705 O O . ASP A 1 347 ? -10.403 -6.538 1.275 1.00 48.41 347 ASP A O 1
ATOM 2709 N N . ILE A 1 348 ? -8.733 -5.291 0.410 1.00 48.38 348 ILE A N 1
ATOM 2710 C CA . ILE A 1 348 ? -9.336 -3.985 0.687 1.00 48.38 348 ILE A CA 1
ATOM 2711 C C . ILE A 1 348 ? -10.583 -3.870 -0.185 1.00 48.38 348 ILE A C 1
ATOM 2713 O O . ILE A 1 348 ? -10.483 -3.808 -1.415 1.00 48.38 348 ILE A O 1
ATOM 2717 N N . GLN A 1 349 ? -11.762 -3.853 0.432 1.00 53.81 349 GLN A N 1
ATOM 2718 C CA . GLN A 1 349 ? -12.994 -3.598 -0.301 1.00 53.81 349 GLN A CA 1
ATOM 2719 C C . GLN A 1 349 ? -13.133 -2.100 -0.562 1.00 53.81 349 GLN A C 1
ATOM 2721 O O . GLN A 1 349 ? -12.559 -1.276 0.148 1.00 53.81 349 GLN A O 1
ATOM 2726 N N . ASN A 1 350 ? -13.913 -1.724 -1.580 1.00 52.94 350 ASN A N 1
ATOM 2727 C CA . ASN A 1 350 ? -14.179 -0.308 -1.846 1.00 52.94 350 ASN A CA 1
ATOM 2728 C C . ASN A 1 350 ? -14.715 0.402 -0.598 1.00 52.94 350 ASN A C 1
ATOM 2730 O O . ASN A 1 350 ? -14.198 1.461 -0.266 1.00 52.94 350 ASN A O 1
ATOM 2734 N N . ASP A 1 351 ? -15.651 -0.228 0.112 1.00 48.16 351 ASP A N 1
ATOM 2735 C CA . ASP A 1 351 ? -16.279 0.300 1.331 1.00 48.16 351 ASP A CA 1
ATOM 2736 C C . ASP A 1 351 ? -15.300 0.461 2.514 1.00 48.16 351 ASP A C 1
ATOM 2738 O O . ASP A 1 351 ? -15.588 1.173 3.476 1.00 48.16 351 ASP A O 1
ATOM 2742 N N . ASP A 1 352 ? -14.144 -0.214 2.463 1.00 43.81 352 ASP A N 1
ATOM 2743 C CA . ASP A 1 352 ? -13.105 -0.138 3.497 1.00 43.81 352 ASP A CA 1
ATOM 2744 C C . ASP A 1 352 ? -12.167 1.062 3.290 1.00 43.81 352 ASP A C 1
ATOM 2746 O O . ASP A 1 352 ? -11.328 1.352 4.142 1.00 43.81 352 ASP A O 1
ATOM 2750 N N . LEU A 1 353 ? -12.292 1.769 2.164 1.00 50.94 353 LEU A N 1
ATOM 2751 C CA . LEU A 1 353 ? -11.540 2.987 1.896 1.00 50.94 353 LEU A CA 1
ATOM 2752 C C . LEU A 1 353 ? -12.307 4.202 2.436 1.00 50.94 353 LEU A C 1
ATOM 2754 O O . LEU A 1 353 ? -13.534 4.247 2.357 1.00 50.94 353 LEU A O 1
ATOM 2758 N N . PRO A 1 354 ? -11.625 5.249 2.920 1.00 35.47 354 PRO A N 1
ATOM 2759 C CA . PRO A 1 354 ? -12.285 6.419 3.509 1.00 35.47 354 PRO A CA 1
ATOM 2760 C C . PRO A 1 354 ? -13.032 7.320 2.514 1.00 35.47 354 PRO A C 1
ATOM 2762 O O . PRO A 1 354 ? -13.479 8.406 2.876 1.00 35.47 354 PRO A O 1
ATOM 2765 N N . TRP A 1 355 ? -13.122 6.899 1.255 1.00 50.84 355 TRP A N 1
ATOM 2766 C CA . TRP A 1 355 ? -13.540 7.718 0.119 1.00 50.84 355 TRP A CA 1
ATOM 2767 C C . TRP A 1 355 ? -14.804 7.202 -0.578 1.00 50.84 355 TRP A C 1
ATOM 2769 O O . TRP A 1 355 ? -15.155 7.720 -1.638 1.00 50.84 355 TRP A O 1
ATOM 2779 N N . THR A 1 356 ? -15.423 6.149 -0.035 1.00 37.88 356 THR A N 1
ATOM 2780 C CA . THR A 1 356 ? -16.771 5.691 -0.404 1.00 37.88 356 THR A CA 1
ATOM 2781 C C . THR A 1 356 ? -17.830 6.277 0.499 1.00 37.88 356 THR A C 1
ATOM 2783 O O . THR A 1 356 ? -17.581 6.304 1.738 1.00 37.88 356 THR A O 1
#

Foldseek 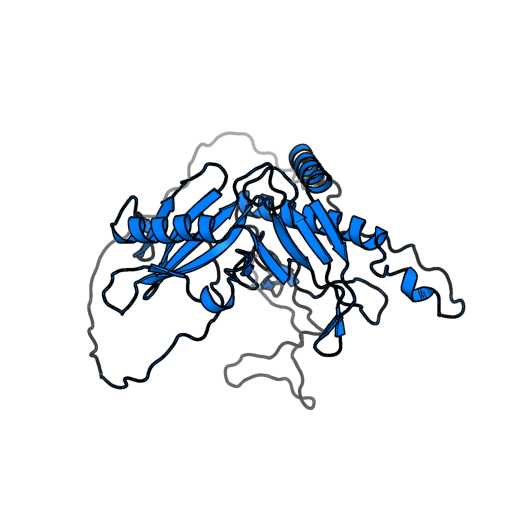3Di:
DVVLLVLLLVLLLVFWDWDWDDWDQDPNWTWIWIKIAGCWPAPQHGKIFIATFTDDPPLDDRDDPWLFTQKIKGFLVVVVVVVQQVVVVCVVVVNQWDQDPVRKIWHKDCPDQQWIWIWIDDDQWIKIKIAGCHSSTLQHRKIFIWTKHQDPPPPRGIDTPCCVPQADPVRRMGMDGFRIDLADTFDWAFDWDDDPPDDIHGDFDFDDDPNHGAQDPVRDTHGPCVVRPTDGDGDDPDPSNVSSVSSRVSNVVSSVVVVVVVPDDHSVNVCPPDPDDDDDDDDDDDDPDDPDDPPDDDDDDDDDDDDDDDDDDDDDDDDDDDDDDDDDDDDDDDDDDDCPDDCDDDPCDPSSDPGD

pLDDT: mean 70.36, std 24.9, range [22.55, 97.69]

Organism: Bacillus thuringiensis (NCBI:txid1428)

Sequence (356 aa):
MSNILKMVQDTIANSIRVEVKSPINKNGKQRYPVIVTDMSPSFTSGWFVQYNPVAMDNGTRLYDGSESFSELNIARFSELQNFLVTAAYYFSQGSNVETLTNGRQRAIYDPDPRFRLTVTSSNNSISVVLTITDNASPFHMLSIAFRIVQSNTGDGSYHIIGADKCWDRNTDTFREVKNANFAPSKSRFYRVFQNQNQPATIKAKLAVNNNQYMINSDGTFAIDTQAAAPEYIQVISSEYKALAYIYEQALMKKSFEIALQQGLPSPKAMSANIPNNELGPNGTFTPSFTLGNMGAPNPVQNQTNVNPNNTQLPPVPPMNMAGGQQQQQQMSQQDNSFNIPKVNGVDIQNDDLPWT

Radius of gyration: 26.11 Å; chains: 1; bounding box: 73×60×68 Å

Secondary structure (DSSP, 8-state):
-HHHHHHHHHHHHHHEEEEEPPPEEETTEEE--EEEEE-SSSTTTT-EEEE--B--TTSS----S-SS-SEEEEESHHHHHHHHHHHHHHHHTTTTPEEPTTS-EEEEEEEETTEEEEEEEETTEEEEEEEE--TT-TTTT-EEEEEEEE-TTSS--EEETTHHHHEETTTTEEEESSSEESSPPPEEEPPEE--TTS--EE--PBPEETTEE-B-TTS-B-B-TTTSPPEEE----SHHHHHHHHHHHHHHHHHHHHHHHTTPPPTTGGGGGS-------------S------PPPPP-------------PPPPPPP--------------------PPP-------GGGSTT-